Protein AF-0000000066289200 (afdb_homodimer)

Structure (mmCIF, N/CA/C/O backbone):
data_AF-0000000066289200-model_v1
#
loop_
_entity.id
_entity.type
_entity.pdbx_description
1 polymer 'UPF0212 protein Mpal_1084'
#
loop_
_atom_site.group_PDB
_atom_site.id
_atom_site.type_symbol
_atom_site.label_atom_id
_atom_site.label_alt_id
_atom_site.label_comp_id
_atom_site.label_asym_id
_atom_site.label_entity_id
_atom_site.label_seq_id
_atom_site.pdbx_PDB_ins_code
_atom_site.Cartn_x
_atom_site.Cartn_y
_atom_site.Cartn_z
_atom_site.occupancy
_atom_site.B_iso_or_equiv
_atom_site.auth_seq_id
_atom_site.auth_comp_id
_atom_site.auth_asym_id
_atom_site.auth_atom_id
_atom_site.pdbx_PDB_model_num
ATOM 1 N N . MET A 1 1 ? 2.395 -34.906 -19.438 1 90.12 1 MET A N 1
ATOM 2 C CA . MET A 1 1 ? 1.978 -33.625 -18.875 1 90.12 1 MET A CA 1
ATOM 3 C C . MET A 1 1 ? 3.002 -33.125 -17.875 1 90.12 1 MET A C 1
ATOM 5 O O . MET A 1 1 ? 3.359 -33.812 -16.922 1 90.12 1 MET A O 1
ATOM 9 N N . PRO A 1 2 ? 3.662 -32.125 -18.125 1 95.44 2 PRO A N 1
ATOM 10 C CA . PRO A 1 2 ? 4.762 -31.672 -17.281 1 95.44 2 PRO A CA 1
ATOM 11 C C . PRO A 1 2 ? 4.277 -31.047 -15.969 1 95.44 2 PRO A C 1
ATOM 13 O O . PRO A 1 2 ? 3.074 -30.859 -15.789 1 95.44 2 PRO A O 1
ATOM 16 N N . ASP A 1 3 ? 5.184 -30.922 -14.977 1 98.06 3 ASP A N 1
ATOM 17 C CA . ASP A 1 3 ? 4.98 -30.188 -13.734 1 98.06 3 ASP A CA 1
ATOM 18 C C . ASP A 1 3 ? 5.438 -28.734 -13.883 1 98.06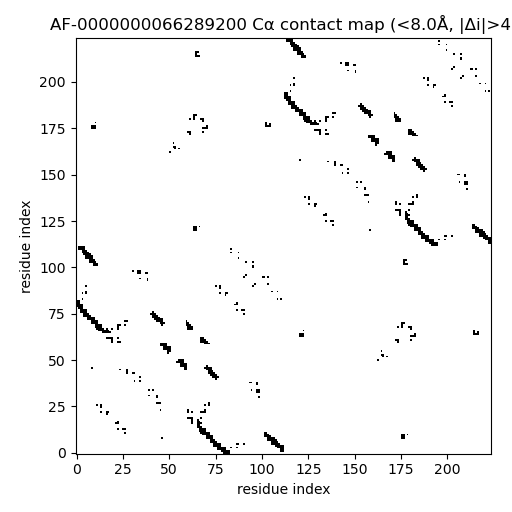 3 ASP A C 1
ATOM 20 O O . ASP A 1 3 ? 6.371 -28.453 -14.641 1 98.06 3 ASP A O 1
ATOM 24 N N . TYR A 1 4 ? 4.727 -27.906 -13.227 1 98.56 4 TYR A N 1
ATOM 25 C CA . TYR A 1 4 ? 5.066 -26.5 -13.289 1 98.56 4 TYR A CA 1
ATOM 26 C C . TYR A 1 4 ? 5.199 -25.906 -11.891 1 98.56 4 TYR A C 1
ATOM 28 O O . TYR A 1 4 ? 4.535 -26.359 -10.953 1 98.56 4 TYR A O 1
ATOM 36 N N . MET A 1 5 ? 6.133 -24.938 -11.766 1 98.69 5 MET A N 1
ATOM 37 C CA . MET A 1 5 ? 6.125 -24.016 -10.633 1 98.69 5 MET A CA 1
ATOM 38 C C . MET A 1 5 ? 5.438 -22.703 -11.008 1 98.69 5 MET A C 1
ATOM 40 O O . MET A 1 5 ? 5.875 -22 -11.922 1 98.69 5 MET A O 1
ATOM 44 N N . VAL A 1 6 ? 4.328 -22.438 -10.305 1 98.69 6 VAL A N 1
ATOM 45 C CA . VAL A 1 6 ? 3.611 -21.188 -10.547 1 98.69 6 VAL A CA 1
ATOM 46 C C . VAL A 1 6 ? 3.854 -20.203 -9.398 1 98.69 6 VAL A C 1
ATOM 48 O O . VAL A 1 6 ? 3.703 -20.562 -8.227 1 98.69 6 VAL A O 1
ATOM 51 N N . THR A 1 7 ? 4.309 -19.031 -9.742 1 98.75 7 THR A N 1
ATOM 52 C CA . THR A 1 7 ? 4.531 -17.984 -8.758 1 98.75 7 THR A CA 1
ATOM 53 C C . THR A 1 7 ? 3.52 -16.844 -8.945 1 98.75 7 THR A C 1
ATOM 55 O O . THR A 1 7 ? 3.414 -16.281 -10.031 1 98.75 7 THR A O 1
ATOM 58 N N . LEU A 1 8 ? 2.758 -16.562 -7.875 1 98.75 8 LEU A N 1
ATOM 59 C CA . LEU A 1 8 ? 1.798 -15.469 -7.879 1 98.75 8 LEU A CA 1
ATOM 60 C C . LEU A 1 8 ? 2.246 -14.352 -6.938 1 98.75 8 LEU A C 1
ATOM 62 O O . LEU A 1 8 ? 2.818 -14.617 -5.879 1 98.75 8 LEU A O 1
ATOM 66 N N . GLU A 1 9 ? 2.088 -13.188 -7.379 1 98.81 9 GLU A N 1
ATOM 67 C CA . GLU A 1 9 ? 2.205 -12.023 -6.504 1 98.81 9 GLU A CA 1
ATOM 68 C C . GLU A 1 9 ? 0.873 -11.703 -5.832 1 98.81 9 GLU A C 1
ATOM 70 O O . GLU A 1 9 ? -0.179 -11.758 -6.473 1 98.81 9 GLU A O 1
ATOM 75 N N . SER A 1 10 ? 0.901 -11.32 -4.566 1 98.81 10 SER A N 1
ATOM 76 C CA . SER A 1 10 ? -0.3 -10.961 -3.818 1 98.81 10 SER A CA 1
ATOM 77 C C . SER A 1 10 ? -0.118 -9.641 -3.072 1 98.81 10 SER A C 1
ATOM 79 O O . SER A 1 10 ? 0.976 -9.344 -2.59 1 98.81 10 SER A O 1
ATOM 81 N N . ALA A 1 11 ? -1.157 -8.906 -2.967 1 98.94 11 ALA A N 1
ATOM 82 C CA . ALA A 1 11 ? -1.14 -7.59 -2.336 1 98.94 11 ALA A CA 1
ATOM 83 C C . ALA A 1 11 ? -1.906 -7.605 -1.017 1 98.94 11 ALA A C 1
ATOM 85 O O . ALA A 1 11 ? -3.111 -7.859 -0.995 1 98.94 11 ALA A O 1
ATOM 86 N N . TRP A 1 12 ? -1.249 -7.277 0.089 1 98.88 12 TRP A N 1
ATOM 87 C CA . TRP A 1 12 ? -1.852 -7.309 1.418 1 98.88 12 TRP A CA 1
ATOM 88 C C . TRP A 1 12 ? -1.895 -5.914 2.029 1 98.88 12 TRP A C 1
ATOM 90 O O . TRP A 1 12 ? -0.856 -5.266 2.191 1 98.88 12 TRP A O 1
ATOM 100 N N . ILE A 1 13 ? -3.096 -5.441 2.344 1 98.81 13 ILE A N 1
ATOM 101 C CA . ILE A 1 13 ? -3.273 -4.172 3.039 1 98.81 13 ILE A CA 1
ATOM 102 C C . ILE A 1 13 ? -3.363 -4.414 4.543 1 98.81 13 ILE A C 1
ATOM 104 O O . ILE A 1 13 ? -4.262 -5.121 5.012 1 98.81 13 ILE A O 1
ATOM 108 N N . ILE A 1 14 ? -2.436 -3.885 5.242 1 98.75 14 ILE A N 1
ATOM 109 C CA . ILE A 1 14 ? -2.398 -4.039 6.691 1 98.75 14 ILE A CA 1
ATOM 110 C C . ILE A 1 14 ? -2.631 -2.686 7.359 1 98.75 14 ILE A C 1
ATOM 112 O O . ILE A 1 14 ? -1.917 -1.719 7.082 1 98.75 14 ILE A O 1
ATOM 116 N N . LYS A 1 15 ? -3.611 -2.66 8.234 1 98.25 15 LYS A N 1
ATOM 117 C CA . LYS A 1 15 ? -3.938 -1.416 8.922 1 98.25 15 LYS A CA 1
ATOM 118 C C . LYS A 1 15 ? -3.352 -1.402 10.336 1 98.25 15 LYS A C 1
ATOM 120 O O . LYS A 1 15 ? -2.988 -2.451 10.875 1 98.25 15 LYS A O 1
ATOM 125 N N . ASP A 1 16 ? -3.207 -0.234 10.852 1 97.81 16 ASP A N 1
ATOM 126 C CA . ASP A 1 16 ? -2.801 0.012 12.234 1 97.81 16 ASP A CA 1
ATOM 127 C C . ASP A 1 16 ? -1.447 -0.63 12.531 1 97.81 16 ASP A C 1
ATOM 129 O O . ASP A 1 16 ? -1.302 -1.357 13.516 1 97.81 16 ASP A O 1
ATOM 133 N N . VAL A 1 17 ? -0.541 -0.349 11.648 1 98.38 17 VAL A N 1
ATOM 134 C CA . VAL A 1 17 ? 0.825 -0.829 11.844 1 98.38 17 VAL A CA 1
ATOM 135 C C . VAL A 1 17 ? 1.797 0.348 11.797 1 98.38 17 VAL A C 1
ATOM 137 O O . VAL A 1 17 ? 1.593 1.301 11.039 1 98.38 17 VAL A O 1
ATOM 140 N N . LYS A 1 18 ? 2.906 0.211 12.492 1 96.69 18 LYS A N 1
ATOM 141 C CA . LYS A 1 18 ? 3.838 1.332 12.586 1 96.69 18 LYS A CA 1
ATOM 142 C C . LYS A 1 18 ? 5.09 1.077 11.75 1 96.69 18 LYS A C 1
ATOM 144 O O . LYS A 1 18 ? 5.727 2.018 11.273 1 96.69 18 LYS A O 1
ATOM 149 N N . THR A 1 19 ? 5.453 -0.252 11.602 1 97.25 19 THR A N 1
ATOM 150 C CA . THR A 1 19 ? 6.711 -0.553 10.922 1 97.25 19 THR A CA 1
ATOM 151 C C . THR A 1 19 ? 6.488 -1.543 9.781 1 97.25 19 THR A C 1
ATOM 153 O O . THR A 1 19 ? 5.539 -2.33 9.812 1 97.25 19 THR A O 1
ATOM 156 N N . MET A 1 20 ? 7.445 -1.465 8.883 1 97.25 20 MET A N 1
ATOM 157 C CA . MET A 1 20 ? 7.426 -2.393 7.758 1 97.25 20 MET A CA 1
ATOM 158 C C . MET A 1 20 ? 7.57 -3.832 8.234 1 97.25 20 MET A C 1
ATOM 160 O O . MET A 1 20 ? 6.875 -4.727 7.75 1 97.25 20 MET A O 1
ATOM 164 N N . ASP A 1 21 ? 8.461 -4.059 9.156 1 97.56 21 ASP A N 1
ATOM 165 C CA . ASP A 1 21 ? 8.703 -5.406 9.656 1 97.56 21 ASP A CA 1
ATOM 166 C C . ASP A 1 21 ? 7.438 -5.992 10.281 1 97.56 21 ASP A C 1
ATOM 168 O O . ASP A 1 21 ? 7.117 -7.16 10.062 1 97.56 21 ASP A O 1
ATOM 172 N N . ASP A 1 22 ? 6.777 -5.164 11.078 1 98.25 22 ASP A N 1
ATOM 173 C CA . ASP A 1 22 ? 5.523 -5.617 11.672 1 98.25 22 ASP A CA 1
ATOM 174 C C . ASP A 1 22 ? 4.496 -5.949 10.586 1 98.25 22 ASP A C 1
ATOM 176 O O . ASP A 1 22 ? 3.826 -6.984 10.656 1 98.25 22 ASP A O 1
ATOM 180 N N . ALA A 1 23 ? 4.41 -5.066 9.625 1 98.81 23 ALA A N 1
ATOM 181 C CA . ALA A 1 23 ? 3.451 -5.258 8.539 1 98.81 23 ALA A CA 1
ATOM 182 C C . ALA A 1 23 ? 3.721 -6.559 7.789 1 98.81 23 ALA A C 1
ATOM 184 O O . ALA A 1 23 ? 2.793 -7.32 7.504 1 98.81 23 ALA A O 1
ATOM 185 N N . ILE A 1 24 ? 4.98 -6.797 7.508 1 98.81 24 ILE A N 1
ATOM 186 C CA . ILE A 1 24 ? 5.375 -7.996 6.777 1 98.81 24 ILE A CA 1
ATOM 187 C C . ILE A 1 24 ? 5.031 -9.234 7.598 1 98.81 24 ILE A C 1
ATOM 189 O O . ILE A 1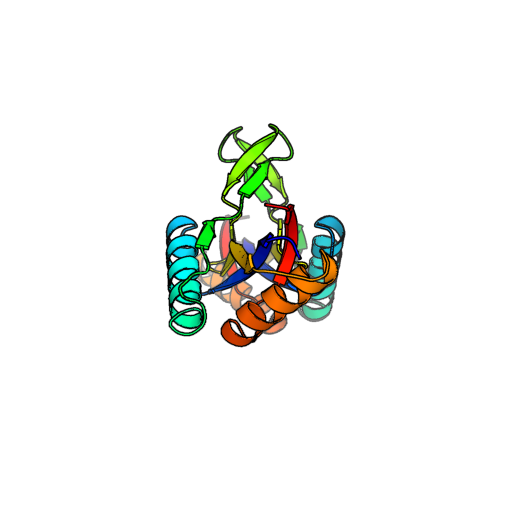 24 ? 4.477 -10.203 7.07 1 98.81 24 ILE A O 1
ATOM 193 N N . SER A 1 25 ? 5.375 -9.195 8.859 1 98.69 25 SER A N 1
ATOM 194 C CA . SER A 1 25 ? 5.098 -10.32 9.75 1 98.69 25 SER A CA 1
ATOM 195 C C . SER A 1 25 ? 3.604 -10.625 9.797 1 98.69 25 SER A C 1
ATOM 197 O O . SER A 1 25 ? 3.201 -11.789 9.711 1 98.69 25 SER A O 1
ATOM 199 N N . ILE A 1 26 ? 2.801 -9.625 9.891 1 98.88 26 ILE A N 1
ATOM 200 C CA . ILE A 1 26 ? 1.354 -9.797 9.961 1 98.88 26 ILE A CA 1
ATOM 201 C C . ILE A 1 26 ? 0.84 -10.367 8.641 1 98.88 26 ILE A C 1
ATOM 203 O O . ILE A 1 26 ? 0.011 -11.281 8.625 1 98.88 26 ILE A O 1
ATOM 207 N N . ALA A 1 27 ? 1.336 -9.789 7.523 1 98.88 27 ALA A N 1
ATOM 208 C CA . ALA A 1 27 ? 0.902 -10.25 6.207 1 98.88 27 ALA A CA 1
ATOM 209 C C . ALA A 1 27 ? 1.198 -11.734 6.02 1 98.88 27 ALA A C 1
ATOM 211 O O . ALA A 1 27 ? 0.337 -12.5 5.57 1 98.88 27 ALA A O 1
ATOM 212 N N . ILE A 1 28 ? 2.395 -12.109 6.352 1 98.62 28 ILE A N 1
ATOM 213 C CA . ILE A 1 28 ? 2.785 -13.508 6.23 1 98.62 28 ILE A CA 1
ATOM 214 C C . ILE A 1 28 ? 1.891 -14.367 7.121 1 98.62 28 ILE A C 1
ATOM 216 O O . ILE A 1 28 ? 1.42 -15.43 6.695 1 98.62 28 ILE A O 1
ATOM 220 N N . GLY A 1 29 ? 1.702 -13.938 8.359 1 98.25 29 GLY A N 1
ATOM 221 C CA . GLY A 1 29 ? 0.839 -14.664 9.273 1 98.25 29 GLY A CA 1
ATOM 222 C C . GLY A 1 29 ? -0.574 -14.844 8.75 1 98.25 29 GLY A C 1
ATOM 223 O O . GLY A 1 29 ? -1.139 -15.938 8.836 1 98.25 29 GLY A O 1
ATOM 224 N N . GLU A 1 30 ? -1.15 -13.805 8.25 1 98.12 30 GLU A N 1
ATOM 225 C CA . GLU A 1 30 ? -2.5 -13.852 7.695 1 98.12 30 GLU A CA 1
ATOM 226 C C . GLU A 1 30 ? -2.564 -14.773 6.48 1 98.12 30 GLU A C 1
ATOM 228 O O . GLU A 1 30 ? -3.5 -15.562 6.34 1 98.12 30 GLU A O 1
ATOM 233 N N . ALA A 1 31 ? -1.604 -14.594 5.574 1 97.94 31 ALA A N 1
ATOM 234 C CA . ALA A 1 31 ? -1.554 -15.469 4.406 1 97.94 31 ALA A CA 1
ATOM 235 C C . ALA A 1 31 ? -1.491 -16.938 4.82 1 97.94 31 ALA A C 1
ATOM 237 O O . ALA A 1 31 ? -2.242 -17.766 4.305 1 97.94 31 ALA A O 1
ATOM 238 N N . GLY A 1 32 ? -0.562 -17.219 5.699 1 97.62 32 GLY A N 1
ATOM 239 C CA . GLY A 1 32 ? -0.421 -18.578 6.184 1 97.62 32 GLY A CA 1
ATOM 240 C C . GLY A 1 32 ? -1.702 -19.141 6.773 1 97.62 32 GLY A C 1
ATOM 241 O O . GLY A 1 32 ? -2.064 -20.281 6.508 1 97.62 32 GLY A O 1
ATOM 242 N N . LYS A 1 33 ? -2.365 -18.375 7.621 1 97 33 LYS A N 1
ATOM 243 C CA . LYS A 1 33 ? -3.613 -18.781 8.258 1 97 33 LYS A CA 1
ATOM 244 C C . LYS A 1 33 ? -4.676 -19.125 7.219 1 97 33 LYS A C 1
ATOM 246 O O . LYS A 1 33 ? -5.398 -20.109 7.355 1 97 33 LYS A O 1
ATOM 251 N N . ARG A 1 34 ? -4.793 -18.328 6.176 1 97.31 34 ARG A N 1
ATOM 252 C CA . ARG A 1 34 ? -5.832 -18.5 5.164 1 97.31 34 ARG A CA 1
ATOM 253 C C . ARG A 1 34 ? -5.5 -19.656 4.227 1 97.31 34 ARG A C 1
ATOM 255 O O . ARG A 1 34 ? -6.398 -20.344 3.736 1 97.31 34 ARG A O 1
ATOM 262 N N . LEU A 1 35 ? -4.262 -19.797 4 1 96.88 35 LEU A N 1
ATOM 263 C CA . LEU A 1 35 ? -3.863 -20.875 3.104 1 96.88 35 LEU A CA 1
ATOM 264 C C . LEU A 1 35 ? -3.943 -22.234 3.807 1 96.88 35 LEU A C 1
ATOM 266 O O . LEU A 1 35 ? -4.188 -23.25 3.166 1 96.88 35 LEU A O 1
ATOM 270 N N . ASN A 1 36 ? -3.748 -22.234 5.055 1 90.25 36 ASN A N 1
ATOM 271 C CA . ASN A 1 36 ? -3.842 -23.469 5.816 1 90.25 36 ASN A CA 1
ATOM 272 C C . ASN A 1 36 ? -5.281 -23.766 6.223 1 90.25 36 ASN A C 1
ATOM 274 O O . ASN A 1 36 ? -5.945 -22.938 6.84 1 90.25 36 ASN A O 1
ATOM 278 N N . PRO A 1 37 ? -5.867 -24.938 5.98 1 84 37 PRO A N 1
ATOM 279 C CA . PRO A 1 37 ? -5.09 -26.141 5.645 1 84 37 PRO A CA 1
ATOM 280 C C . PRO A 1 37 ? -5.164 -26.5 4.16 1 84 37 PRO A C 1
ATOM 282 O O . PRO A 1 37 ? -4.375 -27.312 3.678 1 84 37 PRO A O 1
ATOM 285 N N . ALA A 1 38 ? -5.891 -25.828 3.492 1 77 38 ALA A N 1
ATOM 286 C CA . ALA A 1 38 ? -6.258 -26.281 2.152 1 77 38 ALA A CA 1
ATOM 287 C C . ALA A 1 38 ? -5.09 -26.125 1.184 1 77 38 ALA A C 1
ATOM 289 O O . ALA A 1 38 ? -4.98 -26.891 0.212 1 77 38 ALA A O 1
ATOM 290 N N . ALA A 1 39 ? -4.234 -25.266 1.425 1 86.94 39 ALA A N 1
ATOM 291 C CA . ALA A 1 39 ? -3.107 -24.938 0.556 1 86.94 39 ALA A CA 1
ATOM 292 C C . ALA A 1 39 ? -1.822 -24.766 1.362 1 86.94 39 ALA A C 1
ATOM 294 O O . ALA A 1 39 ? -1.058 -23.828 1.143 1 86.94 39 ALA A O 1
ATOM 295 N N . LYS A 1 40 ? -1.57 -25.672 2.213 1 85.06 40 LYS A N 1
ATOM 296 C CA . LYS A 1 40 ? -0.421 -25.594 3.111 1 85.06 40 LYS A CA 1
ATOM 297 C C . LYS A 1 40 ? 0.888 -25.75 2.342 1 85.06 40 LYS A C 1
ATOM 299 O O . LYS A 1 40 ? 1.95 -25.359 2.83 1 85.06 40 LYS A O 1
ATOM 304 N N . TYR A 1 41 ? 0.772 -26.297 1.191 1 93.75 41 TYR A N 1
ATOM 305 C CA . TYR A 1 41 ? 1.963 -26.594 0.401 1 93.75 41 TYR A CA 1
ATOM 306 C C . TYR A 1 41 ? 2.443 -25.359 -0.339 1 93.75 41 TYR A C 1
ATOM 308 O O . TYR A 1 41 ? 3.523 -25.359 -0.937 1 93.75 41 TYR A O 1
ATOM 316 N N . VAL A 1 42 ? 1.699 -24.359 -0.3 1 97.62 42 VAL A N 1
ATOM 317 C CA . VAL A 1 42 ? 2.082 -23.109 -0.97 1 97.62 42 VAL A CA 1
ATOM 318 C C . VAL A 1 42 ? 3.18 -22.406 -0.173 1 97.62 42 VAL A C 1
ATOM 320 O O . VAL A 1 42 ? 3.033 -22.188 1.031 1 97.62 42 VAL A O 1
ATOM 323 N N . GLU A 1 43 ? 4.262 -22.109 -0.828 1 97.88 43 GLU A N 1
ATOM 324 C CA . GLU A 1 43 ? 5.355 -21.375 -0.188 1 97.88 43 GLU A CA 1
ATOM 325 C C . GLU A 1 43 ? 5.098 -19.875 -0.205 1 97.88 43 GLU A C 1
ATOM 327 O O . GLU A 1 43 ? 4.73 -19.312 -1.24 1 97.88 43 GLU A O 1
ATOM 332 N N . ILE A 1 44 ? 5.301 -19.281 0.931 1 98.5 44 ILE A N 1
ATOM 333 C CA . ILE A 1 44 ? 5.086 -17.844 1.073 1 98.5 44 ILE A CA 1
ATOM 334 C C . ILE A 1 44 ? 6.426 -17.125 1.24 1 98.5 44 ILE A C 1
ATOM 336 O O . ILE A 1 44 ? 7.219 -17.484 2.115 1 98.5 44 ILE A O 1
ATOM 340 N N . GLU A 1 45 ? 6.719 -16.172 0.422 1 98.19 45 GLU A N 1
ATOM 341 C CA . GLU A 1 45 ? 7.91 -15.344 0.543 1 98.19 45 GLU A CA 1
ATOM 342 C C . GLU A 1 45 ? 7.562 -13.859 0.414 1 98.19 45 GLU A C 1
ATOM 344 O O . GLU A 1 45 ? 6.598 -13.5 -0.264 1 98.19 45 GLU A O 1
ATOM 349 N N . THR A 1 46 ? 8.328 -13.094 1.104 1 98.44 46 THR A N 1
ATOM 350 C CA . THR A 1 46 ? 8.156 -11.664 0.881 1 98.44 46 THR A CA 1
ATOM 351 C C . THR A 1 46 ? 8.57 -11.281 -0.54 1 98.44 46 THR A C 1
ATOM 353 O O . THR A 1 46 ? 9.625 -11.703 -1.018 1 98.44 46 THR A O 1
ATOM 356 N N . GLY A 1 47 ? 7.684 -10.562 -1.191 1 98.19 47 GLY A N 1
ATOM 357 C CA . GLY A 1 47 ? 8.07 -10.055 -2.498 1 98.19 47 GLY A CA 1
ATOM 358 C C . GLY A 1 47 ? 9.234 -9.086 -2.439 1 98.19 47 GLY A C 1
ATOM 359 O O . GLY A 1 47 ? 9.523 -8.523 -1.383 1 98.19 47 GLY A O 1
ATOM 360 N N . MET A 1 48 ? 9.797 -8.922 -3.566 1 97.31 48 MET A N 1
ATOM 361 C CA . MET A 1 48 ? 10.906 -7.984 -3.689 1 97.31 48 MET A CA 1
ATOM 362 C C . MET A 1 48 ? 10.586 -6.891 -4.699 1 97.31 48 MET A C 1
ATOM 364 O O . MET A 1 48 ? 9.82 -7.113 -5.641 1 97.31 48 MET A O 1
ATOM 368 N N . MET A 1 49 ? 11.086 -5.785 -4.422 1 96.31 49 MET A N 1
ATOM 369 C CA . MET A 1 49 ? 11.07 -4.676 -5.375 1 96.31 49 MET A CA 1
ATOM 370 C C . MET A 1 49 ? 12.469 -4.102 -5.566 1 96.31 49 MET A C 1
ATOM 372 O O . MET A 1 49 ? 13.406 -4.496 -4.871 1 96.31 49 MET A O 1
ATOM 376 N N . VAL A 1 50 ? 12.562 -3.303 -6.59 1 96.25 50 VAL A N 1
ATOM 377 C CA . VAL A 1 50 ? 13.867 -2.727 -6.895 1 96.25 50 VAL A CA 1
ATOM 378 C C . VAL A 1 50 ? 13.805 -1.207 -6.762 1 96.25 50 VAL A C 1
ATOM 380 O O . VAL A 1 50 ? 12.867 -0.572 -7.242 1 96.25 50 VAL A O 1
ATOM 383 N N . CYS A 1 51 ? 14.758 -0.67 -6.078 1 96.94 51 CYS A N 1
ATOM 384 C CA . CYS A 1 51 ? 14.883 0.783 -6.062 1 96.94 51 CYS A CA 1
ATOM 385 C C . CYS A 1 51 ? 15.156 1.319 -7.461 1 96.94 51 CYS A C 1
ATOM 387 O O . CYS A 1 51 ? 16.109 0.897 -8.117 1 96.94 51 CYS A O 1
ATOM 389 N N . PRO A 1 52 ? 14.398 2.189 -7.852 1 94.81 52 PRO A N 1
ATOM 390 C CA . PRO A 1 52 ? 14.594 2.68 -9.219 1 94.81 52 PRO A CA 1
ATOM 391 C C . PRO A 1 52 ? 15.859 3.523 -9.375 1 94.81 52 PRO A C 1
ATOM 393 O O . PRO A 1 52 ? 16.281 3.807 -10.492 1 94.81 52 PRO A O 1
ATOM 396 N N . LEU A 1 53 ? 16.406 3.928 -8.297 1 96.44 53 LEU A N 1
ATOM 397 C CA . LEU A 1 53 ? 17.562 4.82 -8.352 1 96.44 53 LEU A CA 1
ATOM 398 C C . LEU A 1 53 ? 18.859 4.031 -8.25 1 96.44 53 LEU A C 1
ATOM 400 O O . LEU A 1 53 ? 19.812 4.297 -8.984 1 96.44 53 LEU A O 1
ATOM 404 N N . CYS A 1 54 ? 18.984 3.057 -7.379 1 97.75 54 CYS A N 1
ATOM 405 C CA . CYS A 1 54 ? 20.25 2.346 -7.18 1 97.75 54 CYS A CA 1
ATOM 406 C C . CYS A 1 54 ? 20.156 0.917 -7.703 1 97.75 54 CYS A C 1
ATOM 408 O O . CYS A 1 54 ? 21.141 0.19 -7.711 1 97.75 54 CYS A O 1
ATOM 410 N N . ASN A 1 55 ? 19.016 0.502 -8 1 97.56 55 ASN A N 1
ATOM 411 C CA . ASN A 1 55 ? 18.734 -0.778 -8.648 1 97.56 55 ASN A CA 1
ATOM 412 C C . ASN A 1 55 ? 18.969 -1.947 -7.695 1 97.56 55 ASN A C 1
ATOM 414 O O . ASN A 1 55 ? 19.234 -3.068 -8.133 1 97.56 55 ASN A O 1
ATOM 418 N N . LYS A 1 56 ? 18.922 -1.738 -6.473 1 97.94 56 LYS A N 1
ATOM 419 C CA . LYS A 1 56 ? 19.078 -2.807 -5.488 1 97.94 56 LYS A CA 1
ATOM 420 C C . LYS A 1 56 ? 17.703 -3.314 -5.023 1 97.94 56 LYS A C 1
ATOM 422 O O . LYS A 1 56 ? 16.719 -2.574 -5.039 1 97.94 56 LYS A O 1
ATOM 427 N N . ALA A 1 57 ? 17.75 -4.516 -4.609 1 97.44 57 ALA A N 1
ATOM 428 C CA . ALA A 1 57 ? 16.516 -5.195 -4.203 1 97.44 57 ALA A CA 1
ATOM 429 C C . ALA A 1 57 ? 16.125 -4.812 -2.779 1 97.44 57 ALA A C 1
ATOM 431 O O . ALA A 1 57 ? 16.984 -4.719 -1.896 1 97.44 57 ALA A O 1
ATOM 432 N N . LEU A 1 58 ? 14.859 -4.668 -2.619 1 96.69 58 LEU A N 1
ATOM 433 C CA . LEU A 1 58 ? 14.25 -4.367 -1.328 1 96.69 58 LEU A CA 1
ATOM 434 C C . LEU A 1 58 ? 13 -5.207 -1.108 1 96.69 58 LEU A C 1
ATOM 436 O O . LEU A 1 58 ? 12.43 -5.75 -2.062 1 96.69 58 LEU A O 1
ATOM 440 N N . ASN A 1 59 ? 12.672 -5.277 0.2 1 96.88 59 ASN A N 1
ATOM 441 C CA . ASN A 1 59 ? 11.375 -5.898 0.45 1 96.88 59 ASN A CA 1
ATOM 442 C C . ASN A 1 59 ? 10.242 -5.09 -0.169 1 96.88 59 ASN A C 1
ATOM 444 O O . ASN A 1 59 ? 10.258 -3.859 -0.132 1 96.88 59 ASN A O 1
ATOM 448 N N . CYS A 1 60 ? 9.297 -5.812 -0.707 1 97.75 60 CYS A N 1
ATOM 449 C CA . CYS A 1 60 ? 8.141 -5.156 -1.319 1 97.75 60 CYS A CA 1
ATOM 450 C C . CYS A 1 60 ? 7.109 -4.773 -0.267 1 97.75 60 CYS A C 1
ATOM 452 O O . CYS A 1 60 ? 6.152 -5.512 -0.036 1 97.75 60 CYS A O 1
ATOM 454 N N . ALA A 1 61 ? 7.305 -3.672 0.396 1 98.31 61 ALA A N 1
ATOM 455 C CA . ALA A 1 61 ? 6.406 -3.18 1.436 1 98.31 61 ALA A CA 1
ATOM 456 C C . ALA A 1 61 ? 6.617 -1.688 1.68 1 98.31 61 ALA A C 1
ATOM 458 O O . ALA A 1 61 ? 7.742 -1.19 1.602 1 98.31 61 ALA A O 1
ATOM 459 N N . VAL A 1 62 ? 5.543 -1.047 1.911 1 98.12 62 VAL A N 1
ATOM 460 C CA . VAL A 1 62 ? 5.602 0.358 2.303 1 98.12 62 VAL A CA 1
ATOM 461 C C . VAL A 1 62 ? 4.562 0.638 3.385 1 98.12 62 VAL A C 1
ATOM 463 O O . VAL A 1 62 ? 3.531 -0.037 3.453 1 98.12 62 VAL A O 1
ATOM 466 N N . VAL A 1 63 ? 4.859 1.535 4.262 1 98.31 63 VAL A N 1
ATOM 467 C CA . VAL A 1 63 ? 3.936 1.969 5.305 1 98.31 63 VAL A CA 1
ATOM 468 C C . VAL A 1 63 ? 3.684 3.471 5.18 1 98.31 63 VAL A C 1
ATOM 470 O O . VAL A 1 63 ? 4.629 4.262 5.133 1 98.31 63 VAL A O 1
ATOM 473 N N . VAL A 1 64 ? 2.459 3.842 5.125 1 98.31 64 VAL A N 1
ATOM 474 C CA . VAL A 1 64 ? 2.006 5.227 5.023 1 98.31 64 VAL A CA 1
ATOM 475 C C . VAL A 1 64 ? 0.848 5.461 5.988 1 98.31 64 VAL A C 1
ATOM 477 O O . VAL A 1 64 ? -0.191 4.805 5.895 1 98.31 64 VAL A O 1
ATOM 480 N N . ALA A 1 65 ? 0.997 6.426 6.953 1 98.25 65 ALA A N 1
ATOM 481 C CA . ALA A 1 65 ? -0.052 6.773 7.906 1 98.25 65 ALA A CA 1
ATOM 482 C C . ALA A 1 65 ? -0.643 5.523 8.555 1 98.25 65 ALA A C 1
ATOM 484 O O . ALA A 1 65 ? -1.86 5.328 8.539 1 98.25 65 ALA A O 1
ATOM 485 N N . ASN A 1 66 ? 0.207 4.637 8.992 1 98.25 66 ASN A N 1
ATOM 486 C CA . ASN A 1 66 ? -0.105 3.438 9.766 1 98.25 66 ASN A CA 1
ATOM 487 C C . ASN A 1 66 ? -0.839 2.402 8.914 1 98.25 66 ASN A C 1
ATOM 489 O O . ASN A 1 66 ? -1.487 1.502 9.453 1 98.25 66 ASN A O 1
ATOM 493 N N . THR A 1 67 ? -0.813 2.549 7.625 1 98.81 67 THR A N 1
ATOM 494 C CA . THR A 1 67 ? -1.328 1.58 6.668 1 98.81 67 THR A CA 1
ATOM 495 C C . THR A 1 67 ? -0.202 1.027 5.797 1 98.81 67 THR A C 1
ATOM 497 O O . THR A 1 67 ? 0.661 1.779 5.34 1 98.81 67 THR A O 1
ATOM 500 N N . ALA A 1 68 ? -0.223 -0.223 5.629 1 98.88 68 ALA A N 1
ATOM 501 C CA . ALA A 1 68 ? 0.842 -0.829 4.836 1 98.88 68 ALA A CA 1
ATOM 502 C C . ALA A 1 68 ? 0.272 -1.567 3.627 1 98.88 68 ALA A C 1
ATOM 504 O O . ALA A 1 68 ? -0.844 -2.09 3.68 1 98.88 68 ALA A O 1
ATOM 505 N N . LEU A 1 69 ? 0.992 -1.535 2.562 1 98.94 69 LEU A N 1
ATOM 506 C CA . LEU A 1 69 ? 0.858 -2.521 1.497 1 98.94 69 LEU A CA 1
ATOM 507 C C . LEU A 1 69 ? 2.07 -3.447 1.457 1 98.94 69 LEU A C 1
ATOM 509 O O . LEU A 1 69 ? 3.207 -2.982 1.364 1 98.94 69 LEU A O 1
ATOM 513 N N . VAL A 1 70 ? 1.838 -4.656 1.533 1 98.94 70 VAL A N 1
ATOM 514 C CA . VAL A 1 70 ? 2.885 -5.672 1.495 1 98.94 70 VAL A CA 1
ATOM 515 C C . VAL A 1 70 ? 2.66 -6.602 0.305 1 98.94 70 VAL A C 1
ATOM 517 O O . VAL A 1 70 ? 1.572 -7.156 0.14 1 98.94 70 VAL A O 1
ATOM 520 N N . GLY A 1 71 ? 3.684 -6.711 -0.512 1 98.88 71 GLY A N 1
ATOM 521 C CA . GLY A 1 71 ? 3.684 -7.711 -1.567 1 98.88 71 GLY A CA 1
ATOM 522 C C . GLY A 1 71 ? 4.27 -9.039 -1.129 1 98.88 71 GLY A C 1
ATOM 523 O O . GLY A 1 71 ? 5.418 -9.102 -0.681 1 98.88 71 GLY A O 1
ATOM 524 N N . LEU A 1 72 ? 3.512 -10.078 -1.292 1 98.94 72 LEU A N 1
ATOM 525 C CA . LEU A 1 72 ? 4.016 -11.422 -1.039 1 98.94 72 LEU A CA 1
ATOM 526 C C . LEU A 1 72 ? 4.055 -12.242 -2.326 1 98.94 72 LEU A C 1
ATOM 528 O O . LEU A 1 72 ? 3.238 -12.031 -3.225 1 98.94 72 LEU A O 1
ATOM 532 N N . THR A 1 73 ? 5 -13.156 -2.355 1 98.81 73 THR A N 1
ATOM 533 C CA . THR A 1 73 ? 5.094 -14.148 -3.416 1 98.81 73 THR A CA 1
ATOM 534 C C . THR A 1 73 ? 4.602 -15.508 -2.926 1 98.81 73 THR A C 1
ATOM 536 O O . THR A 1 73 ? 5.035 -15.992 -1.878 1 98.81 73 THR A O 1
ATOM 539 N N . LEU A 1 74 ? 3.695 -16.031 -3.705 1 98.62 74 LEU A N 1
ATOM 540 C CA . LEU A 1 74 ? 3.135 -17.344 -3.4 1 98.62 74 LEU A CA 1
ATOM 541 C C . LEU A 1 74 ? 3.516 -18.359 -4.473 1 98.62 74 LEU A C 1
ATOM 543 O O . LEU A 1 74 ? 3.156 -18.203 -5.641 1 98.62 74 LEU A O 1
ATOM 547 N N . GLN A 1 75 ? 4.195 -19.359 -4.066 1 98.56 75 GLN A N 1
ATOM 548 C CA . GLN A 1 75 ? 4.684 -20.344 -5.027 1 98.56 75 GLN A CA 1
ATOM 549 C C . GLN A 1 75 ? 4.023 -21.703 -4.805 1 98.56 75 GLN A C 1
ATOM 551 O O . GLN A 1 75 ? 4.02 -22.219 -3.689 1 98.56 75 GLN A O 1
ATOM 556 N N . MET A 1 76 ? 3.547 -22.203 -5.941 1 97.69 76 MET A N 1
ATOM 557 C CA . MET A 1 76 ? 2.863 -23.5 -5.906 1 97.69 76 MET A CA 1
ATOM 558 C C . MET A 1 76 ? 3.352 -24.406 -7.035 1 97.69 76 MET A C 1
ATOM 560 O O . MET A 1 76 ? 3.477 -23.953 -8.18 1 97.69 76 MET A O 1
ATOM 564 N N . LYS A 1 77 ? 3.658 -25.625 -6.648 1 97.69 77 LYS A N 1
ATOM 565 C CA . LYS A 1 77 ? 3.92 -26.625 -7.672 1 97.69 77 LYS A CA 1
ATOM 566 C C . LYS A 1 77 ? 2.621 -27.25 -8.188 1 97.69 77 LYS A C 1
ATOM 568 O O . LYS A 1 77 ? 1.771 -27.672 -7.395 1 97.69 77 LYS A O 1
ATOM 573 N N . VAL A 1 78 ? 2.414 -27.219 -9.43 1 97.5 78 VAL A N 1
ATOM 574 C CA . VAL A 1 78 ? 1.265 -27.828 -10.086 1 97.5 78 VAL A CA 1
ATOM 575 C C . VAL A 1 78 ? 1.71 -29.078 -10.859 1 97.5 78 VAL A C 1
ATOM 577 O O . VAL A 1 78 ? 2.516 -28.984 -11.789 1 97.5 78 VAL A O 1
ATOM 580 N N . PHE A 1 79 ? 1.182 -30.188 -10.508 1 96.88 79 PHE A N 1
ATOM 581 C CA . PHE A 1 79 ? 1.628 -31.438 -11.094 1 96.88 79 PHE A CA 1
ATOM 582 C C . PHE A 1 79 ? 0.787 -31.797 -12.312 1 96.88 79 PHE A C 1
ATOM 584 O O . PHE A 1 79 ? -0.43 -31.609 -12.312 1 96.88 79 PHE A O 1
ATOM 591 N N . ARG A 1 80 ? 1.373 -32.281 -13.391 1 95.44 80 ARG A N 1
ATOM 592 C CA . ARG A 1 80 ? 0.754 -32.875 -14.57 1 95.44 80 ARG A CA 1
ATOM 593 C C . ARG A 1 80 ? -0.269 -31.922 -15.188 1 95.44 80 ARG A C 1
ATOM 595 O O . ARG A 1 80 ? -1.423 -32.312 -15.406 1 95.44 80 ARG A O 1
ATOM 602 N N . ALA A 1 81 ? 0.157 -30.719 -15.445 1 97.12 81 ALA A N 1
ATOM 603 C CA . ALA A 1 81 ? -0.708 -29.766 -16.141 1 97.12 81 ALA A CA 1
ATOM 604 C C . ALA A 1 81 ? -0.606 -29.922 -17.656 1 97.12 81 ALA A C 1
ATOM 606 O O . ALA A 1 81 ? 0.467 -30.219 -18.172 1 97.12 81 ALA A O 1
ATOM 607 N N . GLU A 1 82 ? -1.638 -29.719 -18.281 1 97.19 82 GLU A N 1
ATOM 608 C CA . GLU A 1 82 ? -1.688 -29.875 -19.719 1 97.19 82 GLU A CA 1
ATOM 609 C C . GLU A 1 82 ? -0.901 -28.781 -20.438 1 97.19 82 GLU A C 1
ATOM 611 O O . GLU A 1 82 ? -0.442 -28.969 -21.562 1 97.19 82 GLU A O 1
ATOM 616 N N . SER A 1 83 ? -0.84 -27.656 -19.859 1 97 83 SER A N 1
ATOM 617 C CA . SER A 1 83 ? -0.165 -26.469 -20.406 1 97 83 SER A CA 1
ATOM 618 C C . SER A 1 83 ? 0.174 -25.469 -19.297 1 97 83 SER A C 1
ATOM 620 O O . SER A 1 83 ? -0.247 -25.641 -18.156 1 97 83 SER A O 1
ATOM 622 N N . GLU A 1 84 ? 0.986 -24.516 -19.734 1 97.44 84 GLU A N 1
ATOM 623 C CA . GLU A 1 84 ? 1.275 -23.422 -18.812 1 97.44 84 GLU A CA 1
ATOM 624 C C . GLU A 1 84 ? -0.006 -22.734 -18.359 1 97.44 84 GLU A C 1
ATOM 626 O O . GLU A 1 84 ? -0.168 -22.406 -17.188 1 97.44 84 GLU A O 1
ATOM 631 N N . GLU A 1 85 ? -0.886 -22.469 -19.312 1 97.81 85 GLU A N 1
ATOM 632 C CA . GLU A 1 85 ? -2.148 -21.812 -19.016 1 97.81 85 GLU A CA 1
ATOM 633 C C . GLU A 1 85 ? -2.988 -22.625 -18.047 1 97.81 85 GLU A C 1
ATOM 635 O O . GLU A 1 85 ? -3.615 -22.078 -17.141 1 97.81 85 GLU A O 1
ATOM 640 N N . HIS A 1 86 ? -2.957 -23.859 -18.359 1 98.31 86 HIS A N 1
ATOM 641 C CA . HIS A 1 86 ? -3.695 -24.75 -17.469 1 98.31 86 HIS A CA 1
ATOM 642 C C . HIS A 1 86 ? -3.135 -24.719 -16.062 1 98.31 86 HIS A C 1
ATOM 644 O O . HIS A 1 86 ? -3.893 -24.656 -15.086 1 98.31 86 HIS A O 1
ATOM 650 N N . ALA A 1 87 ? -1.809 -24.766 -15.875 1 98.25 87 ALA A N 1
ATOM 651 C CA . ALA A 1 87 ? -1.152 -24.703 -14.57 1 98.25 87 ALA A CA 1
ATOM 652 C C . ALA A 1 87 ? -1.521 -23.422 -13.828 1 98.25 87 ALA A C 1
ATOM 654 O O . ALA A 1 87 ? -1.808 -23.453 -12.633 1 98.25 87 ALA A O 1
ATOM 655 N N . VAL A 1 88 ? -1.523 -22.344 -14.539 1 98.5 88 VAL A N 1
ATOM 656 C CA . VAL A 1 88 ? -1.868 -21.047 -13.961 1 98.5 88 VAL A CA 1
ATOM 657 C C . VAL A 1 88 ? -3.309 -21.078 -13.461 1 98.5 88 VAL A C 1
ATOM 659 O O . VAL A 1 88 ? -3.596 -20.594 -12.359 1 98.5 88 VAL A O 1
ATOM 662 N N . ARG A 1 89 ? -4.242 -21.641 -14.188 1 98.25 89 ARG A N 1
ATOM 663 C CA . ARG A 1 89 ? -5.645 -21.719 -13.789 1 98.25 89 ARG A CA 1
ATOM 664 C C . ARG A 1 89 ? -5.805 -22.5 -12.492 1 98.25 89 ARG A C 1
ATOM 666 O O . ARG A 1 89 ? -6.555 -22.094 -11.602 1 98.25 89 ARG A O 1
ATOM 673 N N . ILE A 1 90 ? -5.133 -23.562 -12.398 1 97.38 90 ILE A N 1
ATOM 674 C CA . ILE A 1 90 ? -5.188 -24.406 -11.203 1 97.38 90 ILE A CA 1
ATOM 675 C C . ILE A 1 90 ? -4.684 -23.609 -10 1 97.38 90 ILE A C 1
ATOM 677 O O . ILE A 1 90 ? -5.348 -23.562 -8.961 1 97.38 90 ILE A O 1
ATOM 681 N N . ALA A 1 91 ? -3.467 -23.031 -10.18 1 97.69 91 ALA A N 1
ATOM 682 C CA . ALA A 1 91 ? -2.865 -22.266 -9.086 1 97.69 91 ALA A CA 1
ATOM 683 C C . ALA A 1 91 ? -3.787 -21.141 -8.617 1 97.69 91 ALA A C 1
ATOM 685 O O . ALA A 1 91 ? -4.023 -20.984 -7.422 1 97.69 91 ALA A O 1
ATOM 686 N N . LYS A 1 92 ? -4.266 -20.375 -9.578 1 97.25 92 LYS A N 1
ATOM 687 C CA . LYS A 1 92 ? -5.156 -19.266 -9.258 1 97.25 92 LYS A CA 1
ATOM 688 C C . LYS A 1 92 ? -6.422 -19.766 -8.562 1 97.25 92 LYS A C 1
ATOM 690 O O . LYS A 1 92 ? -6.949 -19.109 -7.668 1 97.25 92 LYS A O 1
ATOM 695 N N . SER A 1 93 ? -6.902 -20.875 -8.992 1 96.69 93 SER A N 1
ATOM 696 C CA . SER A 1 93 ? -8.094 -21.438 -8.383 1 96.69 93 SER A CA 1
ATOM 697 C C . SER A 1 93 ? -7.844 -21.828 -6.926 1 96.69 93 SER A C 1
ATOM 699 O O . SER A 1 93 ? -8.625 -21.469 -6.039 1 96.69 93 SER A O 1
ATOM 701 N N . VAL A 1 94 ? -6.785 -22.531 -6.715 1 96.81 94 VAL A N 1
ATOM 702 C CA . VAL A 1 94 ? -6.465 -23.031 -5.383 1 96.81 94 VAL A CA 1
ATOM 703 C C . VAL A 1 94 ? -6.168 -21.875 -4.445 1 96.81 94 VAL A C 1
ATOM 705 O O . VAL A 1 94 ? -6.781 -21.75 -3.385 1 96.81 94 VAL A O 1
ATOM 708 N N . ILE A 1 95 ? -5.293 -21.016 -4.809 1 97.75 95 ILE A N 1
ATOM 709 C CA . ILE A 1 95 ? -4.82 -19.938 -3.955 1 97.75 95 ILE A CA 1
ATOM 710 C C . ILE A 1 95 ? -5.902 -18.859 -3.832 1 97.75 95 ILE A C 1
ATOM 712 O O . ILE A 1 95 ? -6.129 -18.312 -2.748 1 97.75 95 ILE A O 1
ATOM 716 N N . GLY A 1 96 ? -6.508 -18.516 -4.969 1 96.94 96 GLY A N 1
ATOM 717 C CA . GLY A 1 96 ? -7.57 -17.516 -4.977 1 96.94 96 GLY A CA 1
ATOM 718 C C . GLY A 1 96 ? -8.727 -17.891 -4.066 1 96.94 96 GLY A C 1
ATOM 719 O O . GLY A 1 96 ? -9.289 -17.016 -3.393 1 96.94 96 GLY A O 1
ATOM 720 N N . LYS A 1 97 ? -9.109 -19.125 -4.043 1 96 97 LYS A N 1
ATOM 721 C CA . LYS A 1 97 ? -10.188 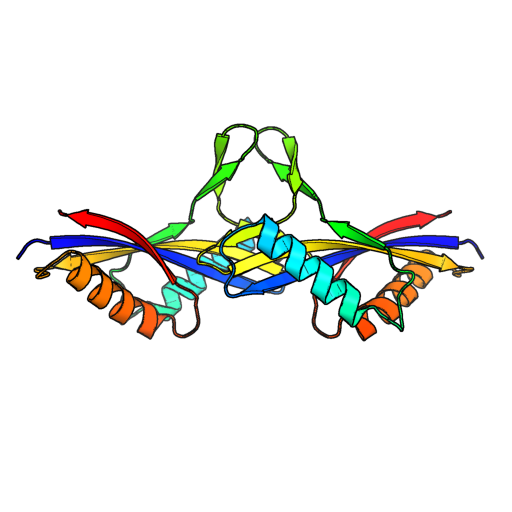-19.594 -3.166 1 96 97 LYS A CA 1
ATOM 722 C C . LYS A 1 97 ? -9.805 -19.422 -1.697 1 96 97 LYS A C 1
ATOM 724 O O . LYS A 1 97 ? -10.633 -19.016 -0.877 1 96 97 LYS A O 1
ATOM 729 N N . ALA A 1 98 ? -8.617 -19.688 -1.43 1 96.44 98 ALA A N 1
ATOM 730 C CA . ALA A 1 98 ? -8.148 -19.641 -0.048 1 96.44 98 ALA A CA 1
ATOM 731 C C . ALA A 1 98 ? -8.008 -18.203 0.437 1 96.44 98 ALA A C 1
ATOM 733 O O . ALA A 1 98 ? -8.258 -17.906 1.609 1 96.44 98 ALA A O 1
ATOM 734 N N . LEU A 1 99 ? -7.672 -17.297 -0.518 1 97.25 99 LEU A N 1
ATOM 735 C CA . LEU A 1 99 ? -7.336 -15.945 -0.099 1 97.25 99 LEU A CA 1
ATOM 736 C C . LEU A 1 99 ? -8.523 -15.008 -0.282 1 97.25 99 LEU A C 1
ATOM 738 O O . LEU A 1 99 ? -8.523 -13.883 0.224 1 97.25 99 LEU A O 1
ATOM 742 N N . ARG A 1 100 ? -9.523 -15.508 -0.981 1 93.69 100 ARG A N 1
ATOM 743 C CA . ARG A 1 100 ? -10.789 -14.797 -1.151 1 93.69 100 ARG A CA 1
ATOM 744 C C . ARG A 1 100 ? -10.578 -13.445 -1.816 1 93.69 100 ARG A C 1
ATOM 746 O O . ARG A 1 100 ? -10.555 -13.344 -3.045 1 93.69 100 ARG A O 1
ATOM 753 N N . ASP A 1 101 ? -10.281 -12.43 -1.16 1 96.06 101 ASP A N 1
ATOM 754 C CA . ASP A 1 101 ? -10.391 -11.047 -1.618 1 96.06 101 ASP A CA 1
ATOM 755 C C . ASP A 1 101 ? -9.008 -10.43 -1.824 1 96.06 101 ASP A C 1
ATOM 757 O O . ASP A 1 101 ? -8.891 -9.242 -2.123 1 96.06 101 ASP A O 1
ATOM 761 N N . VAL A 1 102 ? -8 -11.203 -1.735 1 98.38 102 VAL A N 1
ATOM 762 C CA . VAL A 1 102 ? -6.641 -10.695 -1.907 1 98.38 102 VAL A CA 1
ATOM 763 C C . VAL A 1 102 ? -6.289 -10.656 -3.393 1 98.38 102 VAL A C 1
ATOM 765 O O . VAL A 1 102 ? -6.316 -11.688 -4.066 1 98.38 102 VAL A O 1
ATOM 768 N N . PRO A 1 103 ? -5.91 -9.477 -3.924 1 98.62 103 PRO A N 1
ATOM 769 C CA . PRO A 1 103 ? -5.512 -9.406 -5.332 1 98.62 103 PRO A CA 1
ATOM 770 C C . PRO A 1 103 ? -4.316 -10.297 -5.652 1 98.62 103 PRO A C 1
ATOM 772 O O . PRO A 1 103 ? -3.365 -10.367 -4.871 1 98.62 103 PRO A O 1
ATOM 775 N N . LEU A 1 104 ? -4.422 -10.914 -6.816 1 98.44 104 LEU A N 1
ATOM 776 C CA . LEU A 1 104 ? -3.375 -11.828 -7.27 1 98.44 104 LEU A CA 1
ATOM 777 C C . LEU A 1 104 ? -2.996 -11.547 -8.719 1 98.44 104 LEU A C 1
ATOM 779 O O . LEU A 1 104 ? -3.859 -11.242 -9.547 1 98.44 104 LEU A O 1
ATOM 783 N N . ASN A 1 105 ? -1.687 -11.656 -8.945 1 98.12 105 ASN A N 1
ATOM 784 C CA . ASN A 1 105 ? -1.186 -11.656 -10.312 1 98.12 105 ASN A CA 1
ATOM 785 C C . ASN A 1 105 ? -0.174 -12.773 -10.539 1 98.12 105 ASN A C 1
ATOM 787 O O . ASN A 1 105 ? 0.596 -13.109 -9.641 1 98.12 105 ASN A O 1
ATOM 791 N N . VAL A 1 106 ? -0.157 -13.203 -11.82 1 98.5 106 VAL A N 1
ATOM 792 C CA . VAL A 1 106 ? 0.843 -14.211 -12.172 1 98.5 106 VAL A CA 1
ATOM 793 C C . VAL A 1 106 ? 2.209 -13.547 -12.32 1 98.5 106 VAL A C 1
ATOM 795 O O . VAL A 1 106 ? 2.355 -12.578 -13.07 1 98.5 106 VAL A O 1
ATOM 798 N N . GLN A 1 107 ? 3.186 -14.031 -11.609 1 98 107 GLN A N 1
ATOM 799 C CA . GLN A 1 107 ? 4.527 -13.469 -11.688 1 98 107 GLN A CA 1
ATOM 800 C C . GLN A 1 107 ? 5.43 -14.32 -12.578 1 98 107 GLN A C 1
ATOM 802 O O . GLN A 1 107 ? 6.23 -13.789 -13.352 1 98 107 GLN A O 1
ATOM 807 N N . ASP A 1 108 ? 5.355 -15.586 -12.367 1 98.06 108 ASP A N 1
ATOM 808 C CA . ASP A 1 108 ? 6.242 -16.484 -13.086 1 98.06 108 ASP A CA 1
ATOM 809 C C . ASP A 1 108 ? 5.625 -17.875 -13.203 1 98.06 108 ASP A C 1
ATOM 811 O O . ASP A 1 108 ? 4.863 -18.312 -12.328 1 98.06 108 ASP A O 1
ATOM 815 N N . VAL A 1 109 ? 5.836 -18.5 -14.336 1 98.56 109 VAL A N 1
ATOM 816 C CA . VAL A 1 109 ? 5.492 -19.906 -14.562 1 98.56 109 VAL A CA 1
ATOM 817 C C . VAL A 1 109 ? 6.695 -20.656 -15.133 1 98.56 109 VAL A C 1
ATOM 819 O O . VAL A 1 109 ? 7.176 -20.328 -16.219 1 98.56 109 VAL A O 1
ATOM 822 N N . GLN A 1 110 ? 7.129 -21.594 -14.391 1 98.25 110 GLN A N 1
ATOM 823 C CA . GLN A 1 110 ? 8.32 -22.328 -14.797 1 98.25 110 GLN A CA 1
ATOM 824 C C . GLN A 1 110 ? 8.039 -23.812 -14.922 1 98.25 110 GLN A C 1
ATOM 826 O O . GLN A 1 110 ? 7.523 -24.438 -13.992 1 98.25 110 GLN A O 1
ATOM 831 N N . GLU A 1 111 ? 8.414 -24.375 -16.109 1 97.69 111 GLU A N 1
ATOM 832 C CA . GLU A 1 111 ? 8.328 -25.828 -16.25 1 97.69 111 GLU A CA 1
ATOM 833 C C . GLU A 1 111 ? 9.422 -26.516 -15.438 1 97.69 111 GLU A C 1
ATOM 835 O O . GLU A 1 111 ? 10.578 -26.094 -15.445 1 97.69 111 GLU A O 1
ATOM 840 N N . LEU A 1 112 ? 9.008 -27.438 -14.766 1 95.75 112 LEU A N 1
ATOM 841 C CA . LEU A 1 112 ? 9.93 -28.188 -13.922 1 95.75 112 LEU A CA 1
ATOM 842 C C . LEU A 1 112 ? 10.43 -29.438 -14.648 1 95.75 112 LEU A C 1
ATOM 844 O O . LEU A 1 112 ? 9.719 -30 -15.484 1 95.75 112 LEU A O 1
ATOM 848 N N . MET B 1 1 ? -2.139 34.75 19.031 1 90.06 1 MET B N 1
ATOM 849 C CA . MET B 1 1 ? -2.293 33.375 18.578 1 90.06 1 MET B CA 1
ATOM 850 C C . MET B 1 1 ? -1.604 33.156 17.234 1 90.06 1 MET B C 1
ATOM 852 O O . MET B 1 1 ? -1.867 33.875 16.266 1 90.06 1 MET B O 1
ATOM 856 N N . PRO B 1 2 ? -0.591 32.469 17.156 1 95.38 2 PRO B N 1
ATOM 857 C CA . PRO B 1 2 ? 0.197 32.344 15.93 1 95.38 2 PRO B CA 1
ATOM 858 C C . PRO B 1 2 ? -0.504 31.516 14.852 1 95.38 2 PRO B C 1
ATOM 860 O O . PRO B 1 2 ? -1.557 30.922 15.109 1 95.38 2 PRO B O 1
ATOM 863 N N . ASP B 1 3 ? -0.055 31.625 13.594 1 98.06 3 ASP B N 1
ATOM 864 C CA . ASP B 1 3 ? -0.448 30.781 12.469 1 98.06 3 ASP B CA 1
ATOM 865 C C . ASP B 1 3 ? 0.475 29.562 12.344 1 98.06 3 ASP B C 1
ATOM 867 O O . ASP B 1 3 ? 1.657 29.641 12.688 1 98.06 3 ASP B O 1
ATOM 871 N N . TYR B 1 4 ? -0.119 28.516 11.93 1 98.56 4 TYR B N 1
ATOM 872 C CA . TYR B 1 4 ? 0.662 27.297 11.766 1 98.56 4 TYR B CA 1
ATOM 873 C C . TYR B 1 4 ? 0.455 26.688 10.383 1 98.56 4 TYR B C 1
ATOM 875 O O . TYR B 1 4 ? -0.616 26.844 9.789 1 98.56 4 TYR B O 1
ATOM 883 N N . MET B 1 5 ? 1.538 26.078 9.875 1 98.62 5 MET B N 1
ATOM 884 C CA . MET B 1 5 ? 1.414 25.141 8.766 1 98.62 5 MET B CA 1
ATOM 885 C C . MET B 1 5 ? 1.381 23.703 9.273 1 98.62 5 MET B C 1
ATOM 887 O O . MET B 1 5 ? 2.33 23.234 9.914 1 98.62 5 MET B O 1
ATOM 891 N N . VAL B 1 6 ? 0.239 23.031 9.016 1 98.62 6 VAL B N 1
ATOM 892 C CA . VAL B 1 6 ? 0.11 21.641 9.422 1 98.62 6 VAL B CA 1
ATOM 893 C C . VAL B 1 6 ? 0.216 20.734 8.203 1 98.62 6 VAL B C 1
ATOM 895 O O . VAL B 1 6 ? -0.463 20.953 7.199 1 98.62 6 VAL B O 1
ATOM 898 N N . THR B 1 7 ? 1.128 19.781 8.281 1 98.75 7 THR B N 1
ATOM 899 C CA . THR B 1 7 ? 1.305 18.797 7.219 1 98.75 7 THR B CA 1
ATOM 900 C C . THR B 1 7 ? 0.856 17.422 7.688 1 98.75 7 THR B C 1
ATOM 902 O O . THR B 1 7 ? 1.351 16.906 8.695 1 98.75 7 THR B O 1
ATOM 905 N N . LEU B 1 8 ? -0.112 16.828 6.961 1 98.69 8 LEU B N 1
ATOM 906 C CA . LEU B 1 8 ? -0.593 15.484 7.246 1 98.69 8 LEU B CA 1
ATOM 907 C C . LEU B 1 8 ? -0.191 14.516 6.137 1 98.69 8 LEU B C 1
ATOM 909 O O . LEU B 1 8 ? -0.162 14.891 4.961 1 98.69 8 LEU B O 1
ATOM 913 N N . GLU B 1 9 ? 0.206 13.383 6.535 1 98.81 9 GLU B N 1
ATOM 914 C CA . GLU B 1 9 ? 0.363 12.266 5.605 1 98.81 9 GLU B CA 1
ATOM 915 C C . GLU B 1 9 ? -0.941 11.492 5.453 1 98.81 9 GLU B C 1
ATOM 917 O O . GLU B 1 9 ? -1.638 11.234 6.438 1 98.81 9 GLU B O 1
ATOM 922 N N . SER B 1 10 ? -1.275 11.07 4.242 1 98.81 10 SER B N 1
ATOM 923 C CA . SER B 1 10 ? -2.482 10.297 3.967 1 98.81 10 SER B CA 1
ATOM 924 C C . SER B 1 10 ? -2.168 9.062 3.127 1 98.81 10 SER B C 1
ATOM 926 O O . SER B 1 10 ? -1.298 9.102 2.254 1 98.81 10 SER B O 1
ATOM 928 N N . ALA B 1 11 ? -2.863 8.023 3.367 1 98.88 11 ALA B N 1
ATOM 929 C CA . ALA B 1 11 ? -2.652 6.746 2.693 1 98.88 11 ALA B CA 1
ATOM 93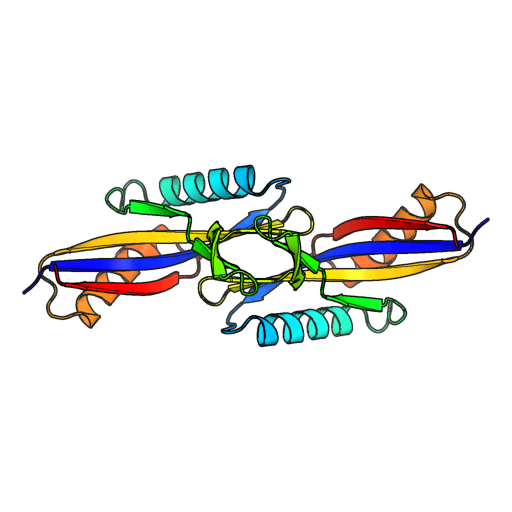0 C C . ALA B 1 11 ? -3.811 6.422 1.755 1 98.88 11 ALA B C 1
ATOM 932 O O . ALA B 1 11 ? -4.953 6.285 2.195 1 98.88 11 ALA B O 1
ATOM 933 N N . TRP B 1 12 ? -3.537 6.246 0.461 1 98.88 12 TRP B N 1
ATOM 934 C CA . TRP B 1 12 ? -4.562 5.992 -0.545 1 98.88 12 TRP B CA 1
ATOM 935 C C . TRP B 1 12 ? -4.371 4.621 -1.184 1 98.88 12 TRP B C 1
ATOM 937 O O . TRP B 1 12 ? -3.316 4.34 -1.761 1 98.88 12 TRP B O 1
ATOM 947 N N . ILE B 1 13 ? -5.371 3.762 -1.061 1 98.88 13 ILE B N 1
ATOM 948 C CA . ILE B 1 13 ? -5.367 2.459 -1.716 1 98.88 13 ILE B CA 1
ATOM 949 C C . ILE B 1 13 ? -6.086 2.557 -3.061 1 98.88 13 ILE B C 1
ATOM 951 O O . ILE B 1 13 ? -7.273 2.889 -3.115 1 98.88 13 ILE B O 1
ATOM 955 N N . ILE B 1 14 ? -5.359 2.32 -4.09 1 98.75 14 ILE B N 1
ATOM 956 C CA . ILE B 1 14 ? -5.914 2.383 -5.438 1 98.75 14 ILE B CA 1
ATOM 957 C C . ILE B 1 14 ? -5.922 0.988 -6.059 1 98.75 14 ILE B C 1
ATOM 959 O O . ILE B 1 14 ? -4.879 0.33 -6.133 1 98.75 14 ILE B O 1
ATOM 963 N N . LYS B 1 15 ? -7.09 0.586 -6.508 1 98.25 15 LYS B N 1
ATOM 964 C CA . LYS B 1 15 ? -7.223 -0.737 -7.113 1 98.25 15 LYS B CA 1
ATOM 965 C C . LYS B 1 15 ? -7.23 -0.648 -8.633 1 98.25 15 LYS B C 1
ATOM 967 O O . LYS B 1 15 ? -7.449 0.427 -9.203 1 98.25 15 LYS B O 1
ATOM 972 N N . ASP B 1 16 ? -6.922 -1.729 -9.234 1 97.81 16 ASP B N 1
ATOM 973 C CA . ASP B 1 16 ? -7.004 -1.917 -10.68 1 97.81 16 ASP B CA 1
ATOM 974 C C . ASP B 1 16 ? -6.148 -0.888 -11.414 1 97.81 16 ASP B C 1
ATOM 976 O O . ASP B 1 16 ? -6.625 -0.22 -12.336 1 97.81 16 ASP B O 1
ATOM 980 N N . VAL B 1 17 ? -4.93 -0.8 -10.961 1 98.38 17 VAL B N 1
ATOM 981 C CA . VAL B 1 17 ? -3.971 0.085 -11.609 1 98.38 17 VAL B CA 1
ATOM 982 C C . VAL B 1 17 ? -2.729 -0.706 -12.016 1 98.38 17 VAL B C 1
ATOM 984 O O . VAL B 1 17 ? -2.312 -1.625 -11.305 1 98.38 17 VAL B O 1
ATOM 987 N N . LYS B 1 18 ? -2.078 -0.266 -13.062 1 96.75 18 LYS B N 1
ATOM 988 C CA . LYS B 1 18 ? -0.94 -1.025 -13.57 1 96.75 18 LYS B CA 1
ATOM 989 C C . LYS B 1 18 ? 0.378 -0.329 -13.242 1 96.75 18 LYS B C 1
ATOM 991 O O . LYS B 1 18 ? 1.412 -0.984 -13.094 1 96.75 18 LYS B O 1
ATOM 996 N N . THR B 1 19 ? 0.317 1.056 -13.156 1 97.25 19 THR B N 1
ATOM 997 C CA . THR B 1 19 ? 1.565 1.787 -12.969 1 97.25 19 THR B CA 1
ATOM 998 C C . THR B 1 19 ? 1.474 2.719 -11.766 1 97.25 19 THR B C 1
ATOM 1000 O O . THR B 1 19 ? 0.382 3.15 -11.391 1 97.25 19 THR B O 1
ATOM 1003 N N . MET B 1 20 ? 2.668 3.004 -11.297 1 97.19 20 MET B N 1
ATOM 1004 C CA . MET B 1 20 ? 2.77 3.943 -10.18 1 97.19 20 MET B CA 1
ATOM 1005 C C . MET B 1 20 ? 2.252 5.32 -10.578 1 97.19 20 MET B C 1
ATOM 1007 O O . MET B 1 20 ? 1.538 5.965 -9.812 1 97.19 20 MET B O 1
ATOM 1011 N N . ASP B 1 21 ? 2.611 5.777 -11.742 1 97.56 21 ASP B N 1
ATOM 1012 C CA . ASP B 1 21 ? 2.197 7.094 -12.211 1 97.56 21 ASP B CA 1
ATOM 1013 C C . ASP B 1 21 ? 0.675 7.195 -12.281 1 97.56 21 ASP B C 1
ATOM 1015 O O . ASP B 1 21 ? 0.096 8.211 -11.891 1 97.56 21 ASP B O 1
ATOM 1019 N N . ASP B 1 22 ? 0.078 6.152 -12.836 1 98.31 22 ASP B N 1
ATOM 1020 C CA . ASP B 1 22 ? -1.381 6.137 -12.883 1 98.31 22 ASP B CA 1
ATOM 1021 C C . ASP B 1 22 ? -1.982 6.188 -11.484 1 98.31 22 ASP B C 1
ATOM 1023 O O . ASP B 1 22 ? -2.926 6.941 -11.234 1 98.31 22 ASP B O 1
ATOM 1027 N N . ALA B 1 23 ? -1.412 5.391 -10.609 1 98.81 23 ALA B N 1
ATOM 1028 C CA . ALA B 1 23 ? -1.904 5.328 -9.234 1 98.81 23 ALA B CA 1
ATOM 1029 C C . ALA B 1 23 ? -1.816 6.695 -8.562 1 98.81 23 ALA B C 1
ATOM 1031 O O . ALA B 1 23 ? -2.766 7.133 -7.906 1 98.81 23 ALA B O 1
ATOM 1032 N N . ILE B 1 24 ? -0.692 7.348 -8.75 1 98.75 24 ILE B N 1
ATOM 1033 C CA . ILE B 1 24 ? -0.47 8.656 -8.141 1 98.75 24 ILE B CA 1
ATOM 1034 C C . ILE B 1 24 ? -1.479 9.664 -8.695 1 98.75 24 ILE B C 1
ATOM 1036 O O . ILE B 1 24 ? -2.082 10.43 -7.941 1 98.75 24 ILE B O 1
ATOM 1040 N N . SER B 1 25 ? -1.643 9.648 -10 1 98.69 25 SER B N 1
ATOM 1041 C CA . SER B 1 25 ? -2.578 10.555 -10.648 1 98.69 25 SER B CA 1
ATOM 1042 C C . SER B 1 25 ? -3.996 10.359 -10.125 1 98.69 25 SER B C 1
ATOM 1044 O O . SER B 1 25 ? -4.691 11.328 -9.82 1 98.69 25 SER B O 1
ATOM 1046 N N . ILE B 1 26 ? -4.395 9.148 -9.969 1 98.88 26 ILE B N 1
ATOM 1047 C CA . ILE B 1 26 ? -5.734 8.836 -9.484 1 98.88 26 ILE B CA 1
ATOM 1048 C C . ILE B 1 26 ? -5.879 9.289 -8.031 1 98.88 26 ILE B C 1
ATOM 1050 O O . ILE B 1 26 ? -6.891 9.883 -7.66 1 98.88 26 ILE B O 1
ATOM 1054 N N . ALA B 1 27 ? -4.848 8.992 -7.215 1 98.88 27 ALA B N 1
ATOM 1055 C CA . ALA B 1 27 ? -4.887 9.367 -5.805 1 98.88 27 ALA B CA 1
ATOM 1056 C C . ALA B 1 27 ? -5.043 10.883 -5.648 1 98.88 27 ALA B C 1
ATOM 1058 O O . ALA B 1 27 ? -5.875 11.344 -4.863 1 98.88 27 ALA B O 1
ATOM 1059 N N . ILE B 1 28 ? -4.25 11.594 -6.371 1 98.62 28 ILE B N 1
ATOM 1060 C CA . ILE B 1 28 ? -4.324 13.047 -6.316 1 98.62 28 ILE B CA 1
ATOM 1061 C C . ILE B 1 28 ? -5.711 13.516 -6.754 1 98.62 28 ILE B C 1
ATOM 1063 O O . ILE B 1 28 ? -6.305 14.383 -6.117 1 98.62 28 ILE B O 1
ATOM 1067 N N . GLY B 1 29 ? -6.195 12.969 -7.863 1 98.19 29 GLY B N 1
ATOM 1068 C CA . GLY B 1 29 ? -7.523 13.312 -8.344 1 98.19 29 GLY B CA 1
ATOM 1069 C C . GLY B 1 29 ? -8.617 13.055 -7.324 1 98.19 29 GLY B C 1
ATOM 1070 O O . GLY B 1 29 ? -9.492 13.898 -7.121 1 98.19 29 GLY B O 1
ATOM 1071 N N . GLU B 1 30 ? -8.586 11.922 -6.711 1 98.12 30 GLU B N 1
ATOM 1072 C CA . GLU B 1 30 ? -9.578 11.57 -5.695 1 98.12 30 GLU B CA 1
ATOM 1073 C C . GLU B 1 30 ? -9.477 12.492 -4.488 1 98.12 30 GLU B C 1
ATOM 1075 O O . GLU B 1 30 ? -10.5 12.945 -3.961 1 98.12 30 GLU B O 1
ATOM 1080 N N . ALA B 1 31 ? -8.242 12.703 -4.02 1 97.94 31 ALA B N 1
ATOM 1081 C CA . ALA B 1 31 ? -8.047 13.617 -2.902 1 97.94 31 ALA B CA 1
ATOM 1082 C C . ALA B 1 31 ? -8.625 15 -3.215 1 97.94 31 ALA B C 1
ATOM 1084 O O . ALA B 1 31 ? -9.359 15.57 -2.402 1 97.94 31 ALA B O 1
ATOM 1085 N N . GLY B 1 32 ? -8.242 15.5 -4.355 1 97.56 32 GLY B N 1
ATOM 1086 C CA . GLY B 1 32 ? -8.742 16.797 -4.77 1 97.56 32 GLY B CA 1
ATOM 1087 C C . GLY B 1 32 ? -10.258 16.875 -4.805 1 97.56 32 GLY B C 1
ATOM 1088 O O . GLY B 1 32 ? -10.844 17.859 -4.348 1 97.56 32 GLY B O 1
ATOM 1089 N N . LYS B 1 33 ? -10.891 15.883 -5.391 1 96.94 33 LYS B N 1
ATOM 1090 C CA . LYS B 1 33 ? -12.352 15.828 -5.492 1 96.94 33 LYS B CA 1
ATOM 1091 C C . LYS B 1 33 ? -13 15.867 -4.109 1 96.94 33 LYS B C 1
ATOM 1093 O O . LYS B 1 33 ? -14 16.562 -3.906 1 96.94 33 LYS B O 1
ATOM 1098 N N . ARG B 1 34 ? -12.445 15.156 -3.158 1 97.25 34 ARG B N 1
ATOM 1099 C CA . ARG B 1 34 ? -13.031 15.039 -1.827 1 97.25 34 ARG B CA 1
ATOM 1100 C C . ARG B 1 34 ? -12.766 16.297 -1.003 1 97.25 34 ARG B C 1
ATOM 1102 O O . ARG B 1 34 ? -13.594 16.688 -0.172 1 97.25 34 ARG B O 1
ATOM 1109 N N . LEU B 1 35 ? -11.664 16.859 -1.251 1 96.81 35 LEU B N 1
ATOM 1110 C CA . LEU B 1 35 ? -11.328 18.062 -0.496 1 96.81 35 LEU B CA 1
ATOM 1111 C C . LEU B 1 35 ? -12.102 19.266 -1.026 1 96.81 35 LEU B C 1
ATOM 1113 O O . LEU B 1 35 ? -12.414 20.188 -0.273 1 96.81 35 LEU B O 1
ATOM 1117 N N . ASN B 1 36 ? -12.414 19.234 -2.252 1 90.31 36 ASN B N 1
ATOM 1118 C CA . ASN B 1 36 ? -13.188 20.328 -2.838 1 90.31 36 ASN B CA 1
ATOM 1119 C C . ASN B 1 36 ? -14.688 20.125 -2.65 1 90.31 36 ASN B C 1
ATOM 1121 O O . ASN B 1 36 ? -15.227 19.078 -3.033 1 90.31 36 ASN B O 1
ATOM 1125 N N . PRO B 1 37 ? -15.461 21.062 -2.119 1 83.94 37 PRO B N 1
ATOM 1126 C CA . PRO B 1 37 ? -15.055 22.469 -2.006 1 83.94 37 PRO B CA 1
ATOM 1127 C C . PRO B 1 37 ? -14.688 22.859 -0.577 1 83.94 37 PRO B C 1
ATOM 1129 O O . PRO B 1 37 ? -14.086 23.906 -0.357 1 83.94 37 PRO B O 1
ATOM 1132 N N . ALA B 1 38 ? -14.836 22.016 0.257 1 77.5 38 ALA B N 1
ATOM 1133 C CA . ALA B 1 38 ? -14.805 22.391 1.668 1 77.5 38 ALA B CA 1
ATOM 1134 C C . ALA B 1 38 ? -13.383 22.703 2.125 1 77.5 38 ALA B C 1
ATOM 1136 O O . ALA B 1 38 ? -13.172 23.5 3.041 1 77.5 38 ALA B O 1
ATOM 1137 N N . ALA B 1 39 ? -12.445 22.156 1.524 1 87.12 39 ALA B N 1
ATOM 1138 C CA . ALA B 1 39 ? -11.031 22.266 1.886 1 87.12 39 ALA B CA 1
ATOM 1139 C C . ALA B 1 39 ? -10.172 22.5 0.649 1 87.12 39 ALA B C 1
ATOM 1141 O O . ALA B 1 39 ? -9.109 21.875 0.503 1 87.12 39 ALA B O 1
ATOM 1142 N N . LYS B 1 40 ? -10.57 23.359 -0.183 1 85.06 40 LYS B N 1
ATOM 1143 C CA . LYS B 1 40 ? -9.891 23.609 -1.451 1 85.06 40 LYS B CA 1
ATOM 1144 C C . LYS B 1 40 ? -8.516 24.234 -1.225 1 85.06 40 LYS B C 1
ATOM 1146 O O . LYS B 1 40 ? -7.648 24.172 -2.1 1 85.06 40 LYS B O 1
ATOM 1151 N N . TYR B 1 41 ? -8.352 24.797 -0.076 1 93.75 41 TYR B N 1
ATOM 1152 C CA . TYR B 1 41 ? -7.117 25.516 0.223 1 93.75 41 TYR B CA 1
ATOM 1153 C C . TYR B 1 41 ? -6.02 24.547 0.648 1 93.75 41 TYR B C 1
ATOM 1155 O O . TYR B 1 41 ? -4.859 24.938 0.8 1 93.75 41 TYR B O 1
ATOM 1163 N N . VAL B 1 42 ? -6.363 23.359 0.834 1 97.62 42 VAL B N 1
ATOM 1164 C CA . VAL B 1 42 ? -5.379 22.359 1.232 1 97.62 42 VAL B CA 1
ATOM 1165 C C . VAL B 1 42 ? -4.492 22 0.041 1 97.62 42 VAL B C 1
ATOM 1167 O O . VAL B 1 42 ? -4.992 21.672 -1.038 1 97.62 42 VAL B O 1
ATOM 1170 N N . GLU B 1 43 ? -3.203 22.109 0.223 1 97.81 43 GLU B N 1
ATOM 1171 C CA . GLU B 1 43 ? -2.254 21.734 -0.821 1 97.81 43 GLU B CA 1
ATOM 1172 C C . GLU B 1 43 ? -1.975 20.234 -0.808 1 97.81 43 GLU B C 1
ATOM 1174 O O . GLU B 1 43 ? -1.717 19.656 0.249 1 97.81 43 GLU B O 1
ATOM 1179 N N . ILE B 1 44 ? -2.039 19.656 -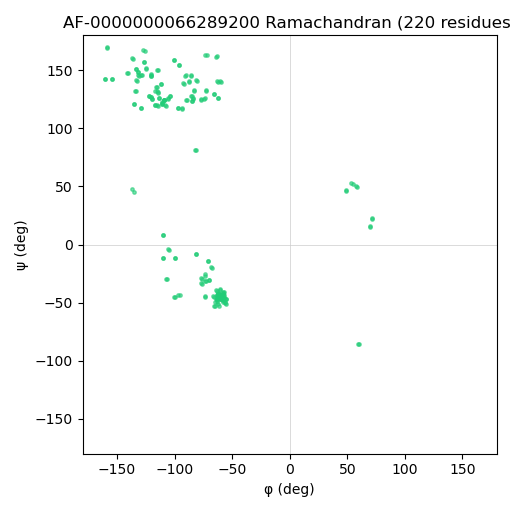1.973 1 98.5 44 ILE B N 1
ATOM 1180 C CA . ILE B 1 44 ? -1.812 18.219 -2.117 1 98.5 44 ILE B CA 1
ATOM 1181 C C . ILE B 1 44 ? -0.474 17.984 -2.814 1 98.5 44 ILE B C 1
ATOM 1183 O O . ILE B 1 44 ? -0.224 18.516 -3.895 1 98.5 44 ILE B O 1
ATOM 1187 N N . GLU B 1 45 ? 0.391 17.234 -2.217 1 98.19 45 GLU B N 1
ATOM 1188 C CA . GLU B 1 45 ? 1.655 16.828 -2.822 1 98.19 45 GLU B CA 1
ATOM 1189 C C . GLU B 1 45 ? 1.879 15.328 -2.676 1 98.19 45 GLU B C 1
ATOM 1191 O O . GLU B 1 45 ? 1.402 14.719 -1.718 1 98.19 45 GLU B O 1
ATOM 1196 N N . THR B 1 46 ? 2.545 14.797 -3.648 1 98.44 46 THR B N 1
ATOM 1197 C CA . THR B 1 46 ? 2.943 13.406 -3.477 1 98.44 46 THR B CA 1
ATOM 1198 C C . THR B 1 46 ? 3.941 13.266 -2.33 1 98.44 46 THR B C 1
ATOM 1200 O O . THR B 1 46 ? 4.902 14.031 -2.24 1 98.44 46 THR B O 1
ATOM 1203 N N . GLY B 1 47 ? 3.635 12.328 -1.443 1 98.12 47 GLY B N 1
ATOM 1204 C CA . GLY B 1 47 ? 4.613 12.055 -0.404 1 98.12 47 GLY B CA 1
ATOM 1205 C C . GLY B 1 47 ? 5.922 11.508 -0.945 1 98.12 47 GLY B C 1
ATOM 1206 O O . GLY B 1 47 ? 5.977 11.008 -2.07 1 98.12 47 GLY B O 1
ATOM 1207 N N . MET B 1 48 ? 6.883 11.625 -0.118 1 97.25 48 MET B N 1
ATOM 1208 C CA . MET B 1 48 ? 8.203 11.109 -0.471 1 97.25 48 MET B CA 1
ATOM 1209 C C . MET B 1 48 ? 8.656 10.047 0.523 1 97.25 48 MET B C 1
ATOM 1211 O O . MET B 1 48 ? 8.281 10.086 1.697 1 97.25 48 MET B O 1
ATOM 1215 N N . MET B 1 49 ? 9.336 9.109 0.016 1 96.38 49 MET B N 1
ATOM 1216 C CA . MET B 1 49 ? 10.039 8.133 0.841 1 96.38 49 MET B CA 1
ATOM 1217 C C . MET B 1 49 ? 11.516 8.055 0.466 1 96.38 49 MET B C 1
ATOM 1219 O O . MET B 1 49 ? 11.945 8.68 -0.507 1 96.38 49 MET B O 1
ATOM 1223 N N . VAL B 1 50 ? 12.219 7.426 1.347 1 96.12 50 VAL B N 1
ATOM 1224 C CA . VAL B 1 50 ? 13.656 7.332 1.111 1 96.12 50 VAL B CA 1
ATOM 1225 C C . VAL B 1 50 ? 14.055 5.871 0.909 1 96.12 50 VAL B C 1
ATOM 1227 O O . VAL B 1 50 ? 13.625 4.992 1.661 1 96.12 50 VAL B O 1
ATOM 1230 N N . CYS B 1 51 ? 14.82 5.629 -0.115 1 96.88 51 CYS B N 1
ATOM 1231 C CA . CYS B 1 51 ? 15.398 4.301 -0.272 1 96.88 51 CYS B CA 1
ATOM 1232 C C . CYS B 1 51 ? 16.328 3.971 0.892 1 96.88 51 CYS B C 1
ATOM 1234 O O . CYS B 1 51 ? 17.266 4.723 1.183 1 96.88 51 CYS B O 1
ATOM 1236 N N . PRO B 1 52 ? 16.094 2.928 1.47 1 94.81 52 PRO B N 1
ATOM 1237 C CA . PRO B 1 52 ? 16.922 2.611 2.635 1 94.81 52 PRO B CA 1
ATOM 1238 C C . PRO B 1 52 ? 18.359 2.236 2.254 1 94.81 52 PRO B C 1
ATOM 1240 O O . PRO B 1 52 ? 19.234 2.174 3.119 1 94.81 52 PRO B O 1
ATOM 1243 N N . LEU B 1 53 ? 18.578 1.978 1.021 1 96.44 53 LEU B N 1
ATOM 1244 C CA . LEU B 1 53 ? 19.891 1.515 0.59 1 96.44 53 LEU B C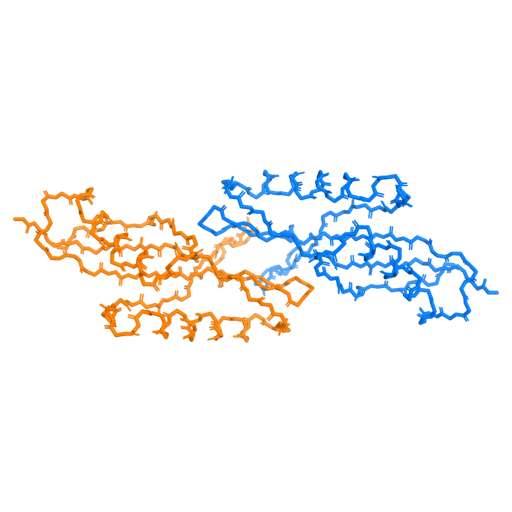A 1
ATOM 1245 C C . LEU B 1 53 ? 20.719 2.674 0.061 1 96.44 53 LEU B C 1
ATOM 1247 O O . LEU B 1 53 ? 21.922 2.775 0.366 1 96.44 53 LEU B O 1
ATOM 1251 N N . CYS B 1 54 ? 20.203 3.578 -0.725 1 97.69 54 CYS B N 1
ATOM 1252 C CA . CYS B 1 54 ? 20.984 4.645 -1.326 1 97.69 54 CYS B CA 1
ATOM 1253 C C . CYS B 1 54 ? 20.641 5.996 -0.713 1 97.69 54 CYS B C 1
ATOM 1255 O O . CYS B 1 54 ? 21.266 7.008 -1.025 1 97.69 54 CYS B O 1
ATOM 1257 N N . ASN B 1 55 ? 19.609 6.047 0.032 1 97.56 55 ASN B N 1
ATOM 1258 C CA . ASN B 1 55 ? 19.203 7.207 0.815 1 97.56 55 ASN B CA 1
ATOM 1259 C C . ASN B 1 55 ? 18.672 8.328 -0.076 1 97.56 55 ASN B C 1
ATOM 1261 O O . ASN B 1 55 ? 18.688 9.5 0.313 1 97.56 55 ASN B O 1
ATOM 1265 N N . LYS B 1 56 ? 18.25 8.023 -1.215 1 98 56 LYS B N 1
ATOM 1266 C CA . LYS B 1 56 ? 17.656 9.023 -2.111 1 98 56 LYS B CA 1
ATOM 1267 C C . LYS B 1 56 ? 16.141 9.023 -2.014 1 98 56 LYS B C 1
ATOM 1269 O O . LYS B 1 56 ? 15.531 8 -1.682 1 98 56 LYS B O 1
ATOM 1274 N N . ALA B 1 57 ? 15.617 10.141 -2.334 1 97.38 57 ALA B N 1
ATOM 1275 C CA . ALA B 1 57 ? 14.172 10.352 -2.219 1 97.38 57 ALA B CA 1
ATOM 1276 C C . ALA B 1 57 ? 13.438 9.75 -3.414 1 97.38 57 ALA B C 1
ATOM 1278 O O . ALA B 1 57 ? 13.883 9.875 -4.555 1 97.38 57 ALA B O 1
ATOM 1279 N N . LEU B 1 58 ? 12.336 9.18 -3.109 1 96.75 58 LEU B N 1
ATOM 1280 C CA . LEU B 1 58 ? 11.43 8.594 -4.098 1 96.75 58 LEU B CA 1
ATOM 1281 C C . LEU B 1 58 ? 9.984 8.969 -3.799 1 96.75 58 LEU B C 1
ATOM 1283 O O . LEU B 1 58 ? 9.664 9.383 -2.682 1 96.75 58 LEU B O 1
ATOM 1287 N N . ASN B 1 59 ? 9.195 8.844 -4.887 1 96.81 59 ASN B N 1
ATOM 1288 C CA . ASN B 1 59 ? 7.773 8.992 -4.609 1 96.81 59 ASN B CA 1
ATOM 1289 C C . ASN B 1 59 ? 7.27 7.906 -3.66 1 96.81 59 ASN B C 1
ATOM 1291 O O . ASN B 1 59 ? 7.672 6.746 -3.77 1 96.81 59 ASN B O 1
ATOM 1295 N N . CYS B 1 60 ? 6.426 8.32 -2.77 1 97.75 60 CYS B N 1
ATOM 1296 C CA . CYS B 1 60 ? 5.859 7.375 -1.815 1 97.75 60 CYS B CA 1
ATOM 1297 C C . CYS B 1 60 ? 4.695 6.609 -2.432 1 97.75 60 CYS B C 1
ATOM 1299 O O . CYS B 1 60 ? 3.533 6.977 -2.238 1 97.75 60 CYS B O 1
ATOM 1301 N N . ALA B 1 61 ? 4.973 5.598 -3.184 1 98.25 61 ALA B N 1
ATOM 1302 C CA . ALA B 1 61 ? 3.967 4.773 -3.848 1 98.25 61 ALA B CA 1
ATOM 1303 C C . ALA B 1 61 ? 4.547 3.422 -4.254 1 98.25 61 ALA B C 1
ATOM 1305 O O . ALA B 1 61 ? 5.719 3.328 -4.621 1 98.25 61 ALA B O 1
ATOM 1306 N N . VAL B 1 62 ? 3.734 2.455 -4.125 1 98.12 62 VAL B N 1
ATOM 1307 C CA . VAL B 1 62 ? 4.102 1.129 -4.609 1 98.12 62 VAL B CA 1
ATOM 1308 C C . VAL B 1 62 ? 2.885 0.454 -5.238 1 98.12 62 VAL B C 1
ATOM 1310 O O . VAL B 1 62 ? 1.746 0.738 -4.863 1 98.12 62 VAL B O 1
ATOM 1313 N N . VAL B 1 63 ? 3.107 -0.345 -6.234 1 98.31 63 VAL B N 1
ATOM 1314 C CA . VAL B 1 63 ? 2.059 -1.125 -6.883 1 98.31 63 VAL B CA 1
ATOM 1315 C C . VAL B 1 63 ? 2.379 -2.613 -6.773 1 98.31 63 VAL B C 1
ATOM 1317 O O . VAL B 1 63 ? 3.475 -3.049 -7.137 1 98.31 63 VAL B O 1
ATOM 1320 N N . VAL B 1 64 ? 1.467 -3.354 -6.293 1 98.31 64 VAL B N 1
ATOM 1321 C CA . VAL B 1 64 ? 1.562 -4.801 -6.125 1 98.31 64 VAL B CA 1
ATOM 1322 C C . VAL B 1 64 ? 0.271 -5.461 -6.602 1 98.31 64 VAL B C 1
ATOM 1324 O O . VAL B 1 64 ? -0.809 -5.172 -6.082 1 98.31 64 VAL B O 1
ATOM 1327 N N . ALA B 1 65 ? 0.358 -6.387 -7.613 1 98.31 65 ALA B N 1
ATOM 1328 C CA . ALA B 1 65 ? -0.797 -7.121 -8.125 1 98.31 65 ALA B CA 1
ATOM 1329 C C . ALA B 1 65 ? -1.955 -6.172 -8.43 1 98.31 65 ALA B C 1
ATOM 1331 O O . ALA B 1 65 ? -3.074 -6.379 -7.953 1 98.31 65 ALA B O 1
ATOM 1332 N N . ASN B 1 66 ? -1.663 -5.09 -9.094 1 98.25 66 ASN B N 1
ATOM 1333 C CA . ASN B 1 66 ? -2.607 -4.109 -9.617 1 98.25 66 ASN B CA 1
ATOM 1334 C C . ASN B 1 66 ? -3.271 -3.316 -8.492 1 98.25 66 ASN B C 1
ATOM 1336 O O . ASN B 1 66 ? -4.32 -2.703 -8.695 1 98.25 66 ASN B O 1
ATOM 1340 N N . THR B 1 67 ? -2.727 -3.373 -7.32 1 98.81 67 THR B N 1
ATOM 1341 C CA . THR B 1 67 ? -3.135 -2.564 -6.176 1 98.81 67 THR B CA 1
ATOM 1342 C C . THR B 1 67 ? -2.012 -1.622 -5.75 1 98.81 67 THR B C 1
ATOM 1344 O O . THR B 1 67 ? -0.848 -2.023 -5.691 1 98.81 67 THR B O 1
ATOM 1347 N N . ALA B 1 68 ? -2.385 -0.435 -5.504 1 98.88 68 ALA B N 1
ATOM 1348 C CA . ALA B 1 68 ? -1.361 0.534 -5.121 1 98.88 68 ALA B CA 1
ATOM 1349 C C . ALA B 1 68 ? -1.649 1.119 -3.74 1 98.88 68 ALA B C 1
ATOM 1351 O O . ALA B 1 68 ? -2.811 1.241 -3.342 1 98.88 68 ALA B O 1
ATOM 1352 N N . LEU B 1 69 ? -0.616 1.39 -3.025 1 98.94 69 LEU B N 1
ATOM 1353 C CA . LEU B 1 69 ? -0.659 2.34 -1.92 1 98.94 69 LEU B CA 1
ATOM 1354 C C . LEU B 1 69 ? 0.111 3.609 -2.264 1 98.94 69 LEU B C 1
ATOM 1356 O O . LEU B 1 69 ? 1.287 3.547 -2.633 1 98.94 69 LEU B O 1
ATOM 1360 N N . VAL B 1 70 ? -0.521 4.68 -2.174 1 98.94 70 VAL B N 1
ATOM 1361 C CA . VAL B 1 70 ? 0.075 5.98 -2.461 1 98.94 70 VAL B CA 1
ATOM 1362 C C . VAL B 1 70 ? 0.014 6.863 -1.217 1 98.94 70 VAL B C 1
ATOM 1364 O O . VAL B 1 70 ? -1.053 7.035 -0.623 1 98.94 70 VAL B O 1
ATOM 1367 N N . GLY B 1 71 ? 1.161 7.355 -0.827 1 98.88 71 GLY B N 1
ATOM 1368 C CA . GLY B 1 71 ? 1.224 8.367 0.215 1 98.88 71 GLY B CA 1
ATOM 1369 C C . GLY B 1 71 ? 1.146 9.789 -0.325 1 98.88 71 GLY B C 1
ATOM 1370 O O . GLY B 1 71 ? 1.964 10.18 -1.158 1 98.88 71 GLY B O 1
ATOM 1371 N N . LEU B 1 72 ? 0.213 10.531 0.168 1 98.94 72 LEU B N 1
ATOM 1372 C CA . LEU B 1 72 ? 0.126 11.953 -0.17 1 98.94 72 LEU B CA 1
ATOM 1373 C C . LEU B 1 72 ? 0.374 12.82 1.06 1 98.94 72 LEU B C 1
ATOM 1375 O O . LEU B 1 72 ? 0.064 12.414 2.182 1 98.94 72 LEU B O 1
ATOM 1379 N N . THR B 1 73 ? 0.909 13.984 0.797 1 98.81 73 THR B N 1
ATOM 1380 C CA . THR B 1 73 ? 1.064 15.023 1.809 1 98.81 73 THR B CA 1
ATOM 1381 C C . THR B 1 73 ? 0.016 16.109 1.627 1 98.81 73 THR B C 1
ATOM 1383 O O . THR B 1 73 ? -0.151 16.641 0.526 1 98.81 73 THR B O 1
ATOM 1386 N N . LEU B 1 74 ? -0.659 16.375 2.715 1 98.62 74 LEU B N 1
ATOM 1387 C CA . LEU B 1 74 ? -1.684 17.422 2.725 1 98.62 74 LEU B CA 1
ATOM 1388 C C . LEU B 1 74 ? -1.284 18.562 3.646 1 98.62 74 LEU B C 1
ATOM 1390 O O . LEU B 1 74 ? -1.107 18.359 4.852 1 98.62 74 LEU B O 1
ATOM 1394 N N . GLN B 1 75 ? -1.17 19.703 3.08 1 98.5 75 GLN B N 1
ATOM 1395 C CA . GLN B 1 75 ? -0.714 20.844 3.855 1 98.5 75 GLN B CA 1
ATOM 1396 C C . GLN B 1 75 ? -1.814 21.891 3.984 1 98.5 75 GLN B C 1
ATOM 1398 O O . GLN B 1 75 ? -2.396 22.312 2.982 1 98.5 75 GLN B O 1
ATOM 1403 N N . MET B 1 76 ? -1.979 22.297 5.23 1 97.69 76 MET B N 1
ATOM 1404 C CA . MET B 1 76 ? -3.006 23.281 5.539 1 97.69 76 MET B CA 1
ATOM 1405 C C . MET B 1 76 ? -2.457 24.359 6.461 1 97.69 76 MET B C 1
ATOM 1407 O O . MET B 1 76 ? -1.78 24.062 7.445 1 97.69 76 MET B O 1
ATOM 1411 N N . LYS B 1 77 ? -2.734 25.609 6.078 1 97.62 77 LYS B N 1
ATOM 1412 C CA . LYS B 1 77 ? -2.455 26.703 6.996 1 97.62 77 LYS B CA 1
ATOM 1413 C C . LYS B 1 77 ? -3.598 26.891 7.988 1 97.62 77 LYS B C 1
ATOM 1415 O O . LYS B 1 77 ? -4.766 26.969 7.598 1 97.62 77 LYS B O 1
ATOM 1420 N N . VAL B 1 78 ? -3.305 26.875 9.219 1 97.5 78 VAL B N 1
ATOM 1421 C CA . VAL B 1 78 ? -4.262 27.109 10.289 1 97.5 78 VAL B CA 1
ATOM 1422 C C . VAL B 1 78 ? -3.996 28.484 10.922 1 97.5 78 VAL B C 1
ATOM 1424 O O . VAL B 1 78 ? -2.922 28.719 11.477 1 97.5 78 VAL B O 1
ATOM 1427 N N . PHE B 1 79 ? -4.941 29.344 10.875 1 96.81 79 PHE B N 1
ATOM 1428 C CA . PHE B 1 79 ? -4.75 30.703 11.336 1 96.81 79 PHE B CA 1
ATOM 1429 C C . PHE B 1 79 ? -5.148 30.844 12.805 1 96.81 79 PHE B C 1
ATOM 1431 O O . PHE B 1 79 ? -6.141 30.25 13.242 1 96.81 79 PHE B O 1
ATOM 1438 N N . ARG B 1 80 ? -4.398 31.578 13.609 1 95.38 80 ARG B N 1
ATOM 1439 C CA . ARG B 1 80 ? -4.691 32 14.977 1 95.38 80 ARG B CA 1
ATOM 1440 C C . ARG B 1 80 ? -5.047 30.812 15.859 1 95.38 80 ARG B C 1
ATOM 1442 O O . ARG B 1 80 ? -6.09 30.812 16.516 1 95.38 80 ARG B O 1
ATOM 1449 N N . ALA B 1 81 ? -4.184 29.812 15.859 1 97.12 81 ALA B N 1
ATOM 1450 C CA . ALA B 1 81 ? -4.371 28.672 16.75 1 97.12 81 ALA B CA 1
ATOM 1451 C C . ALA B 1 81 ? -3.775 28.953 18.125 1 97.12 81 ALA B C 1
ATOM 1453 O O . ALA B 1 81 ? -2.744 29.609 18.25 1 97.12 81 ALA B O 1
ATOM 1454 N N . GLU B 1 82 ? -4.379 28.469 19.078 1 97.19 82 GLU B N 1
ATOM 1455 C CA . GLU B 1 82 ? -3.941 28.688 20.453 1 97.19 82 GLU B CA 1
ATOM 1456 C C . GLU B 1 82 ? -2.637 27.953 20.75 1 97.19 82 GLU B C 1
ATOM 1458 O O . GLU B 1 82 ? -1.88 28.359 21.625 1 97.19 82 GLU B O 1
ATOM 1463 N N . SER B 1 83 ? -2.424 26.875 20.125 1 97 83 SER B N 1
ATOM 1464 C CA . SER B 1 83 ? -1.253 26.016 20.297 1 97 83 SER B CA 1
ATOM 1465 C C . SER B 1 83 ? -1.041 25.125 19.078 1 97 83 SER B C 1
ATOM 1467 O O . SER B 1 83 ? -1.885 25.078 18.188 1 97 83 SER B O 1
ATOM 1469 N N . GLU B 1 84 ? 0.14 24.5 19.125 1 97.38 84 GLU B N 1
ATOM 1470 C CA . GLU B 1 84 ? 0.4 23.516 18.078 1 97.38 84 GLU B CA 1
ATOM 1471 C C . GLU B 1 84 ? -0.654 22.406 18.094 1 97.38 84 GLU B C 1
ATOM 1473 O O . GLU B 1 84 ? -1.13 21.984 17.031 1 97.38 84 GLU B O 1
ATOM 1478 N N . GLU B 1 85 ? -0.974 21.938 19.281 1 97.75 85 GLU B N 1
ATOM 1479 C CA . GLU B 1 85 ? -1.967 20.875 19.422 1 97.75 85 GLU B CA 1
ATOM 1480 C C . GLU B 1 85 ? -3.326 21.328 18.891 1 97.75 85 GLU B C 1
ATOM 1482 O O . GLU B 1 85 ? -4.027 20.531 18.25 1 97.75 85 GLU B O 1
ATOM 1487 N N . HIS B 1 86 ? -3.594 22.516 19.25 1 98.31 86 HIS B N 1
ATOM 1488 C CA . HIS B 1 86 ? -4.855 23.062 18.766 1 98.31 86 HIS B CA 1
ATOM 1489 C C . HIS B 1 86 ? -4.879 23.109 17.234 1 98.31 86 HIS B C 1
ATOM 1491 O O . HIS B 1 86 ? -5.875 22.75 16.609 1 98.31 86 HIS B O 1
ATOM 1497 N N . ALA B 1 87 ? -3.799 23.594 16.578 1 98.25 87 ALA B N 1
ATOM 1498 C CA . ALA B 1 87 ? -3.691 23.656 15.133 1 98.25 87 ALA B CA 1
ATOM 1499 C C . ALA B 1 87 ? -3.867 22.281 14.5 1 98.25 87 ALA B C 1
ATOM 1501 O O . ALA B 1 87 ? -4.566 22.141 13.492 1 98.25 87 ALA B O 1
ATOM 1502 N N . VAL B 1 88 ? -3.26 21.312 15.078 1 98.5 88 VAL B N 1
ATOM 1503 C CA . VAL B 1 88 ? -3.348 19.938 14.594 1 98.5 88 VAL B CA 1
ATOM 1504 C C . VAL B 1 88 ? -4.797 19.453 14.656 1 98.5 88 VAL B C 1
ATOM 1506 O O . VAL B 1 88 ? -5.293 18.844 13.711 1 98.5 88 VAL B O 1
ATOM 1509 N N . ARG B 1 89 ? -5.527 19.75 15.719 1 98.25 89 ARG B N 1
ATOM 1510 C CA . ARG B 1 89 ? -6.918 19.328 15.875 1 98.25 89 ARG B CA 1
ATOM 1511 C C . ARG B 1 89 ? -7.797 19.938 14.781 1 98.25 89 ARG B C 1
ATOM 1513 O O . ARG B 1 89 ? -8.648 19.25 14.211 1 98.25 89 ARG B O 1
ATOM 1520 N N . ILE B 1 90 ? -7.594 21.156 14.516 1 97.38 90 ILE B N 1
ATOM 1521 C CA . ILE B 1 90 ? -8.359 21.859 13.484 1 97.38 90 ILE B CA 1
ATOM 1522 C C . ILE B 1 90 ? -8.102 21.203 12.125 1 97.38 90 ILE B C 1
ATOM 1524 O O . ILE B 1 90 ? -9.047 20.859 11.406 1 97.38 90 ILE B O 1
ATOM 1528 N N . ALA B 1 91 ? -6.777 21.047 11.812 1 97.69 91 ALA B N 1
ATOM 1529 C CA . ALA B 1 91 ? -6.41 20.469 10.523 1 97.69 91 ALA B CA 1
ATOM 1530 C C . ALA B 1 91 ? -7.02 19.078 10.367 1 97.69 91 ALA B C 1
ATOM 1532 O O . ALA B 1 91 ? -7.617 18.766 9.328 1 97.69 91 ALA B O 1
ATOM 1533 N N . LYS B 1 92 ? -6.836 18.266 11.375 1 97.25 92 LYS B N 1
ATOM 1534 C CA . LYS B 1 92 ? -7.371 16.906 11.328 1 97.25 92 LYS B CA 1
ATOM 1535 C C . LYS B 1 92 ? -8.891 16.922 11.188 1 97.25 92 LYS B C 1
ATOM 1537 O O . LYS B 1 92 ? -9.461 16.062 10.508 1 97.25 92 LYS B O 1
ATOM 1542 N N . SER B 1 93 ? -9.508 17.812 11.844 1 96.69 93 SER B N 1
ATOM 1543 C CA . SER B 1 93 ? -10.961 17.922 11.758 1 96.69 93 SER B CA 1
ATOM 1544 C C . SER B 1 93 ? -11.406 18.281 10.344 1 96.69 93 SER B C 1
ATOM 1546 O O . SER B 1 93 ? -12.297 17.625 9.789 1 96.69 93 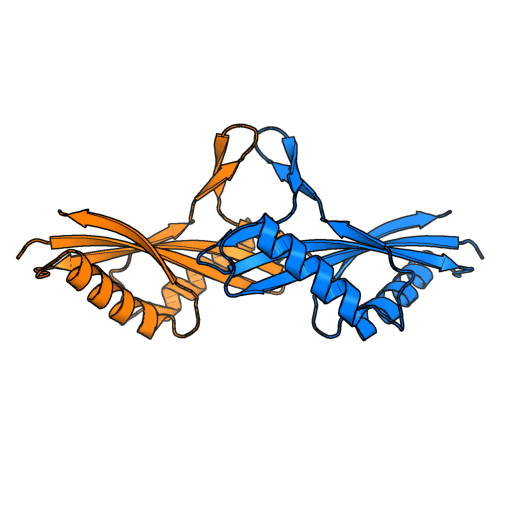SER B O 1
ATOM 1548 N N . VAL B 1 94 ? -10.797 19.281 9.805 1 96.75 94 VAL B N 1
ATOM 1549 C CA . VAL B 1 94 ? -11.172 19.781 8.484 1 96.75 94 VAL B CA 1
ATOM 1550 C C . VAL B 1 94 ? -10.883 18.719 7.426 1 96.75 94 VAL B C 1
ATOM 1552 O O . VAL B 1 94 ? -11.766 18.328 6.66 1 96.75 94 VAL B O 1
ATOM 1555 N N . ILE B 1 95 ? -9.711 18.203 7.379 1 97.75 95 ILE B N 1
ATOM 1556 C CA . ILE B 1 95 ? -9.258 17.281 6.344 1 97.75 95 ILE B CA 1
ATOM 1557 C C . ILE B 1 95 ? -9.898 15.914 6.559 1 97.75 95 ILE B C 1
ATOM 1559 O O . ILE B 1 95 ? -10.32 15.266 5.602 1 97.75 95 ILE B O 1
ATOM 1563 N N . GLY B 1 96 ? -9.898 15.461 7.805 1 96.94 96 GLY B N 1
ATOM 1564 C CA . GLY B 1 96 ? -10.5 14.18 8.133 1 96.94 96 GLY B CA 1
ATOM 1565 C C . GLY B 1 96 ? -11.969 14.086 7.738 1 96.94 96 GLY B C 1
ATOM 1566 O O . GLY B 1 96 ? -12.422 13.047 7.262 1 96.94 96 GLY B O 1
ATOM 1567 N N . LYS B 1 97 ? -12.703 15.148 7.949 1 96.06 97 LYS B N 1
ATOM 1568 C CA . LYS B 1 97 ? -14.109 15.18 7.562 1 96.06 97 LYS B CA 1
ATOM 1569 C C . LYS B 1 97 ? -14.266 15.055 6.047 1 96.06 97 LYS B C 1
ATOM 1571 O O . LYS B 1 97 ? -15.156 14.359 5.566 1 96.06 97 LYS B O 1
ATOM 1576 N N . ALA B 1 98 ? -13.414 15.68 5.383 1 96.44 98 ALA B N 1
ATOM 1577 C CA . ALA B 1 98 ? -13.492 15.703 3.926 1 96.44 98 ALA B CA 1
ATOM 1578 C C . ALA B 1 98 ? -13.086 14.359 3.332 1 96.44 98 ALA B C 1
ATOM 1580 O O . ALA B 1 98 ? -13.633 13.93 2.314 1 96.44 98 ALA B O 1
ATOM 1581 N N . LEU B 1 99 ? -12.156 13.672 4.035 1 97.31 99 LEU B N 1
ATOM 1582 C CA . LEU B 1 99 ? -11.578 12.477 3.434 1 97.31 99 LEU B CA 1
ATOM 1583 C C . LEU B 1 99 ? -12.234 11.219 3.98 1 97.31 99 LEU B C 1
ATOM 1585 O O . LEU B 1 99 ? -12.055 10.125 3.436 1 97.31 99 LEU B O 1
ATOM 1589 N N . ARG B 1 100 ? -13.008 11.414 5.039 1 93.69 100 ARG B N 1
ATOM 1590 C CA . ARG B 1 100 ? -13.82 10.352 5.613 1 93.69 100 ARG B CA 1
ATOM 1591 C C . ARG B 1 100 ? -12.945 9.188 6.074 1 93.69 100 ARG B C 1
ATOM 1593 O O . ARG B 1 100 ? -12.453 9.18 7.199 1 93.69 100 ARG B O 1
ATOM 1600 N N . ASP B 1 101 ? -12.602 8.281 5.289 1 96.12 101 ASP B N 1
ATOM 1601 C CA . ASP B 1 101 ? -12.078 6.969 5.668 1 96.12 101 ASP B CA 1
ATOM 1602 C C . ASP B 1 101 ? -10.602 6.844 5.309 1 96.12 101 ASP B C 1
ATOM 1604 O O . ASP B 1 101 ? -10.008 5.777 5.469 1 96.12 101 ASP B O 1
ATOM 1608 N N . VAL B 1 102 ? -10.008 7.883 4.898 1 98.38 102 VAL B N 1
ATOM 1609 C CA . VAL B 1 102 ? -8.594 7.852 4.523 1 98.38 102 VAL B CA 1
ATOM 1610 C C . VAL B 1 102 ? -7.727 8.031 5.77 1 98.38 102 VAL B C 1
ATOM 1612 O O . VAL B 1 102 ? -7.828 9.047 6.461 1 98.38 102 VAL B O 1
ATOM 1615 N N . PRO B 1 103 ? -6.828 7.082 6.039 1 98.62 103 PRO B N 1
ATOM 1616 C CA . PRO B 1 103 ? -5.941 7.234 7.195 1 98.62 103 PRO B CA 1
ATOM 1617 C C . PRO B 1 103 ? -5.062 8.484 7.105 1 98.62 103 PRO B C 1
ATOM 1619 O O . PRO B 1 103 ? -4.555 8.805 6.031 1 98.62 103 PRO B O 1
ATOM 1622 N N . LEU B 1 104 ? -4.91 9.094 8.266 1 98.44 104 LEU B N 1
ATOM 1623 C CA . LEU B 1 104 ? -4.129 10.328 8.359 1 98.44 104 LEU B CA 1
ATOM 1624 C C . LEU B 1 104 ? -3.164 10.266 9.539 1 98.44 104 LEU B C 1
ATOM 1626 O O . LEU B 1 104 ? -3.508 9.75 10.602 1 98.44 104 LEU B O 1
ATOM 1630 N N . ASN B 1 105 ? -1.979 10.82 9.273 1 98.06 105 ASN B N 1
ATOM 1631 C CA . ASN B 1 105 ? -1.031 11.07 10.352 1 98.06 105 ASN B CA 1
ATOM 1632 C C . ASN B 1 105 ? -0.433 12.477 10.266 1 98.06 105 ASN B C 1
ATOM 1634 O O . ASN B 1 105 ? -0.209 12.984 9.164 1 98.06 105 ASN B O 1
ATOM 1638 N N . VAL B 1 106 ? -0.094 12.969 11.477 1 98.44 106 VAL B N 1
ATOM 1639 C CA . VAL B 1 106 ? 0.575 14.266 11.5 1 98.44 106 VAL B CA 1
ATOM 1640 C C . VAL B 1 106 ? 2.039 14.102 11.102 1 98.44 106 VAL B C 1
ATOM 1642 O O . VAL B 1 106 ? 2.758 13.289 11.688 1 98.44 106 VAL B O 1
ATOM 1645 N N . GLN B 1 107 ? 2.477 14.82 10.109 1 97.94 107 GLN B N 1
ATOM 1646 C CA . GLN B 1 107 ? 3.861 14.734 9.656 1 97.94 107 GLN B CA 1
ATOM 1647 C C . GLN B 1 107 ? 4.695 15.891 10.203 1 97.94 107 GLN B C 1
ATOM 1649 O O . GLN B 1 107 ? 5.848 15.703 10.586 1 97.94 107 GLN B O 1
ATOM 1654 N N . ASP B 1 108 ? 4.133 17.047 10.117 1 98 108 ASP B N 1
ATOM 1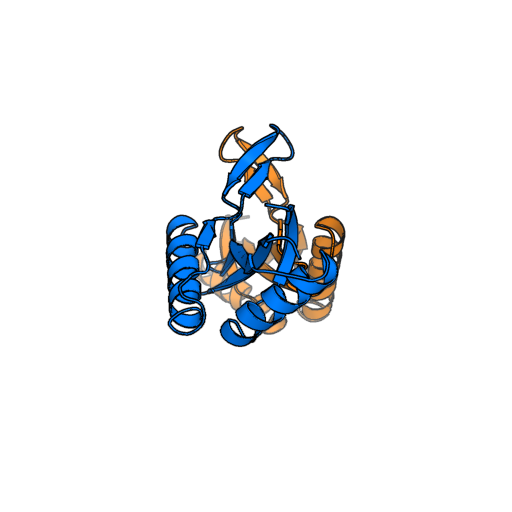655 C CA . ASP B 1 108 ? 4.871 18.234 10.516 1 98 108 ASP B CA 1
ATOM 1656 C C . ASP B 1 108 ? 3.924 19.359 10.938 1 98 108 ASP B C 1
ATOM 1658 O O . ASP B 1 108 ? 2.803 19.453 10.438 1 98 108 ASP B O 1
ATOM 1662 N N . VAL B 1 109 ? 4.332 20.078 11.945 1 98.56 109 VAL B N 1
ATOM 1663 C CA . VAL B 1 109 ? 3.654 21.297 12.375 1 98.56 109 VAL B CA 1
ATOM 1664 C C . VAL B 1 109 ? 4.672 22.438 12.508 1 98.56 109 VAL B C 1
ATOM 1666 O O . VAL B 1 109 ? 5.594 22.359 13.32 1 98.56 109 VAL B O 1
ATOM 1669 N N . GLN B 1 110 ? 4.465 23.422 11.719 1 98.25 110 GLN B N 1
ATOM 1670 C CA . GLN B 1 110 ? 5.418 24.531 11.703 1 98.25 110 GLN B CA 1
ATOM 1671 C C . GLN B 1 110 ? 4.727 25.844 12.031 1 98.25 110 GLN B C 1
ATOM 1673 O O . GLN B 1 110 ? 3.729 26.203 11.398 1 98.25 110 GLN B O 1
ATOM 1678 N N . GLU B 1 111 ? 5.305 26.562 13.023 1 97.69 111 GLU B N 1
ATOM 1679 C CA . GLU B 1 111 ? 4.809 27.906 13.281 1 97.69 111 GLU B CA 1
ATOM 1680 C C . GLU B 1 111 ? 5.238 28.875 12.188 1 97.69 111 GLU B C 1
ATOM 1682 O O . GLU B 1 111 ? 6.391 28.844 11.742 1 97.69 111 GLU B O 1
ATOM 1687 N N . LEU B 1 112 ? 4.328 29.562 11.773 1 95.69 112 LEU B N 1
ATOM 1688 C CA . LEU B 1 112 ? 4.582 30.531 10.703 1 95.69 112 LEU B CA 1
ATOM 1689 C C . LEU B 1 112 ? 4.883 31.906 11.281 1 95.69 112 LEU B C 1
ATOM 1691 O O . LEU B 1 112 ? 4.383 32.25 12.352 1 95.69 112 LEU B O 1
#

pLDDT: mean 97.1, std 3.09, range [77.0, 98.94]

Nearest PDB structures (foldseek):
  8apz-assembly1_B  TM=3.291E-01  e=1.046E-03  Sinorhizobium meliloti
  3hf5-assembly2_C  TM=3.609E-01  e=4.784E-02  Pseudomonas reinekei
  3hfk-assembly1_A  TM=3.760E-01  e=4.784E-02  Pseudomonas reinekei
  3hfk-assembly1_D  TM=3.611E-01  e=6.122E-02  Pseudomonas reinekei
  6xu8-assembly1_AU  TM=2.725E-01  e=4.140E-01  Drosophila melanogaster

Sequence (224 aa):
MPDYMVTLESAWIIKDVKTMDDAISIAIGEAGKRLNPAAKYVEIETGMMVCPLCNKALNCAVVVANTALVGLTLQMKVFRAESEEHAVRIAKSVIGKALRDVPLNVQDVQELMPDYMVTLESAWIIKDVKTMDDAISIAIGEAGKRLNPAAKYVEIETGMMVCPLCNKALNCAVVVANTALVGLTLQMKVFRAESEEHAVRIAKSVIGKALRDVPLNVQDVQEL

Foldseek 3Di:
DFKKKWKKKWKDKDAQADDFVVVQVVVVVVLCVLCPPQNNVKDKAFDWDADPPPGDIDGQKDDDPRMMITMMMIIDMDGPAPDQVRSNVVVCVSSCVSNVPIDMDTDDMGTD/DFKKKWKKKWKDKDAQADDFVVVQVVVVVVLCVLCPPQNNVKDKAFDWDADPPPGDIDGQKDDDPRMMITMMMIIDMDGPAPDQVRSNVVVCVSSCVSNVPIDMDTDDMGTD

Radius of gyration: 20.6 Å; Cα contacts (8 Å, |Δi|>4): 510; chains: 2; bounding box: 36×67×41 Å

Organism: Methanosphaerula palustris (strain ATCC BAA-1556 / DSM 19958 / E1-9c) (NCBI:txid521011)

Solvent-accessible surface area (backbone atoms only — not comparable to full-atom values): 11865 Å² total; per-residue (Å²): 102,53,34,31,40,37,30,30,32,30,35,40,79,39,70,84,37,91,45,57,68,58,40,47,53,49,48,52,51,52,50,52,54,43,24,43,76,88,43,62,80,47,42,79,41,78,22,70,37,62,41,89,83,78,65,46,80,40,71,28,57,49,70,30,46,36,31,27,42,34,27,33,31,39,35,37,78,37,73,59,25,88,39,74,67,51,35,50,51,51,50,49,50,58,52,43,64,42,50,64,82,52,40,66,32,85,69,45,76,40,81,99,102,54,35,33,41,37,31,32,31,30,36,39,79,39,70,85,36,90,45,60,67,58,40,50,53,51,48,52,50,52,51,51,56,44,25,46,76,86,42,61,81,48,44,79,40,80,23,70,37,64,42,89,84,78,65,44,80,39,74,28,58,50,69,30,45,34,30,26,42,33,27,33,30,39,36,36,78,35,75,60,26,87,39,72,68,51,35,48,51,53,51,50,50,57,51,42,65,43,52,62,83,50,40,66,32,86,71,46,78,42,82,100

InterPro domains:
  IPR007564 Uncharacterised protein family UPF0212 [MF_01223] (1-111)
  IPR007564 Uncharacterised protein family UPF0212 [NF003035] (1-112)
  IPR007564 Uncharacterised protein family UPF0212 [PF04475] (4-111)
  IPR007564 Uncharacterised protein family UPF0212 [PIRSF016934] (1-112)
  IPR007564 Uncharacterised protein family UPF0212 [PTHR42199] (1-112)

Secondary structure (DSSP, 8-state):
---EEEEEEEEEEEES---HHHHHHHHHHHHHHHHTTTTTT-EEEE-EEE-TTT--EEESEEEETTEEEEEEEEEEEE-S-SSHHHHHHHHHHHHHHHHTT--EEEEEEEE-/---EEEEEEEEEEEES---HHHHHHHHHHHHHHHHTTTTTT-EEEE-EEE-TTT--EEESEEEETTEEEEEEEEEEEE-S-SSHHHHHHHHHHHHHHHHTT--EEEEEEEE-